Protein AF-A0A662DP61-F1 (afdb_monomer_lite)

Foldseek 3Di:
DFDCDDPRVVVVVVLVVLVVVLCVLLLVCCVVVVPDPVVLVVVLVCQLVVVVQFDDDPPLLVLLLLLQQLLLLLLLLCLVLVPDPDPSSVVSSNVSSVVSVVSNVVSLVVNLVVCVVPVQVNLLSNLCCLVPPDHGSPSGPPVVVVLVVCVLSVSDDLLCSLPVGCCCRCCPSSVLQPSDPYDDNSVVSSVSSVVSSVVSNVVSVVVVVVSVVVVVVD

Secondary structure (DSSP, 8-state):
---SSHHHHHHHHHHHHHHHHHHHHHHHHHHHH--S-HHHHHHHHHHHHHHT------HHHHHHHHHHHHHHHHHHHHHHHHH-SSHHHHHHHHHHHHHHHHHHHHHHHHHHHHHHH-HHHHHHHHHHHHHH---TTTTSTTHHHHHHHHHHTTSS-HHHIIIIIIIIIIIIIS-TTT--S--HHHHHHHHHHHHHHHHHHHHHHHHHHHHHHHHH--

Sequence (218 aa):
MFGSDGAWGTWVRRWTAEEGRHAMAIYGYLMTSRAIDPVELERSRMAQVSGGHTPDPPLHEGFIYLALQELATRISHRNTGALLGDPVGHEVMKRVGSDENLHQLFYRDLAAAAIQADPNLMMIAMEKQVRNFAMPGVGIPDFERHAKLIAKAGIYDLQIHHEQILAPVVLRQWDAANIGGLSGDGAAAQERLMKRMSTSERVARRYADKRAAALQDA

Structure (mmCIF, N/CA/C/O backbone):
data_AF-A0A662DP61-F1
#
_entry.id   AF-A0A662DP61-F1
#
loop_
_atom_site.group_PDB
_atom_site.id
_atom_site.type_symbol
_atom_site.label_atom_id
_atom_site.label_alt_id
_atom_site.label_comp_id
_atom_site.label_asym_id
_atom_site.label_entity_id
_atom_site.label_seq_id
_atom_site.pdbx_PDB_ins_code
_atom_site.Cartn_x
_atom_site.Cartn_y
_atom_site.Cartn_z
_atom_site.occupancy
_atom_site.B_iso_or_equiv
_atom_site.auth_seq_id
_atom_site.auth_comp_id
_atom_site.auth_asym_id
_atom_site.auth_atom_id
_atom_site.pdbx_PDB_model_num
ATOM 1 N N . MET A 1 1 ? 6.675 5.230 13.494 1.00 75.12 1 MET A N 1
ATOM 2 C CA . MET A 1 1 ? 5.456 4.422 13.733 1.00 75.12 1 MET A CA 1
ATOM 3 C C . MET A 1 1 ? 5.618 3.387 14.853 1.00 75.12 1 MET A C 1
ATOM 5 O O . MET A 1 1 ? 4.964 3.538 15.875 1.00 75.12 1 MET A O 1
ATOM 9 N N . PHE A 1 2 ? 6.469 2.366 14.707 1.00 81.38 2 PHE A N 1
ATOM 10 C CA . PHE A 1 2 ? 6.684 1.331 15.734 1.00 81.38 2 PHE A CA 1
ATOM 11 C C . PHE A 1 2 ? 7.829 1.694 16.695 1.00 81.38 2 PHE A C 1
ATOM 13 O O . PHE A 1 2 ? 8.772 2.372 16.294 1.00 81.38 2 PHE A O 1
ATOM 20 N N . GLY A 1 3 ? 7.750 1.251 17.954 1.00 82.12 3 GLY A N 1
ATOM 21 C CA . GLY A 1 3 ? 8.846 1.392 18.922 1.00 82.12 3 GLY A CA 1
ATOM 22 C C . GLY A 1 3 ? 10.040 0.477 18.612 1.00 82.12 3 GLY A C 1
ATOM 23 O O . GLY A 1 3 ? 9.915 -0.481 17.849 1.00 82.12 3 GLY A O 1
ATOM 24 N N . SER A 1 4 ? 11.197 0.751 19.224 1.00 86.50 4 SER A N 1
ATOM 25 C CA . SER A 1 4 ? 12.454 0.012 19.010 1.00 86.50 4 SER A CA 1
ATOM 26 C C . SER A 1 4 ? 12.516 -1.358 19.688 1.00 86.50 4 SER A C 1
ATOM 28 O O . SER A 1 4 ? 13.337 -2.189 19.299 1.00 86.50 4 SER A O 1
ATOM 30 N N . ASP A 1 5 ? 11.660 -1.627 20.670 1.00 92.44 5 ASP A N 1
ATOM 31 C CA . ASP A 1 5 ? 11.820 -2.758 21.587 1.00 92.44 5 ASP A CA 1
ATOM 32 C C . ASP A 1 5 ? 10.631 -3.730 21.564 1.00 92.44 5 ASP A C 1
ATOM 34 O O . ASP A 1 5 ? 9.575 -3.469 20.979 1.00 92.44 5 ASP A O 1
ATOM 38 N N . GLY A 1 6 ? 10.821 -4.899 22.182 1.00 95.56 6 GLY A N 1
ATOM 39 C CA . GLY A 1 6 ? 9.795 -5.935 22.308 1.00 95.56 6 GLY A CA 1
ATOM 40 C C . GLY A 1 6 ? 9.332 -6.529 20.971 1.00 95.56 6 GLY A C 1
ATOM 41 O O . GLY A 1 6 ? 10.098 -6.635 20.007 1.00 95.56 6 GLY A O 1
ATOM 42 N N . ALA A 1 7 ? 8.061 -6.939 20.923 1.00 94.12 7 ALA A N 1
ATOM 43 C CA . ALA A 1 7 ? 7.453 -7.528 19.730 1.00 94.12 7 ALA A CA 1
ATOM 44 C C . ALA A 1 7 ? 7.442 -6.545 18.546 1.00 94.12 7 ALA A C 1
ATOM 46 O O . ALA A 1 7 ? 7.796 -6.927 17.433 1.00 94.12 7 ALA A O 1
ATOM 47 N N . TRP A 1 8 ? 7.134 -5.268 18.802 1.00 92.69 8 TRP A N 1
ATOM 48 C CA . TRP A 1 8 ? 7.121 -4.220 17.777 1.00 92.69 8 TRP A CA 1
ATOM 49 C C . TRP A 1 8 ? 8.501 -3.970 17.179 1.00 92.69 8 TRP A C 1
ATOM 51 O O . TRP A 1 8 ? 8.643 -3.970 15.958 1.00 92.69 8 TRP A O 1
ATOM 61 N N . GLY A 1 9 ? 9.525 -3.844 18.026 1.00 94.62 9 GLY A N 1
ATOM 62 C CA . GLY A 1 9 ? 10.908 -3.704 17.580 1.00 94.62 9 GLY A CA 1
ATOM 63 C C . GLY A 1 9 ? 11.392 -4.908 16.774 1.00 94.62 9 GLY A C 1
ATOM 64 O O . GLY A 1 9 ? 12.087 -4.760 15.770 1.00 94.62 9 GLY A O 1
ATOM 65 N N . THR A 1 10 ? 11.004 -6.114 17.191 1.00 96.00 10 THR A N 1
ATOM 66 C CA . THR A 1 10 ? 11.348 -7.353 16.479 1.00 96.00 10 THR A CA 1
ATOM 67 C C . THR A 1 10 ? 10.701 -7.394 15.098 1.00 96.00 10 THR A C 1
ATOM 69 O O . THR A 1 10 ? 11.398 -7.646 14.115 1.00 96.00 10 THR A O 1
ATOM 72 N N . TRP A 1 11 ? 9.402 -7.089 15.015 1.00 95.44 11 TRP A N 1
ATOM 73 C CA . TRP A 1 11 ? 8.671 -7.039 13.752 1.00 95.44 11 TRP A CA 1
ATOM 74 C C . TRP A 1 11 ? 9.245 -5.988 12.805 1.00 95.44 11 TRP A C 1
ATOM 76 O O . TRP A 1 11 ? 9.637 -6.336 11.696 1.00 95.44 11 TRP A O 1
ATOM 86 N N . VAL A 1 12 ? 9.374 -4.729 13.240 1.00 94.12 12 VAL A N 1
ATOM 87 C CA . VAL A 1 12 ? 9.787 -3.645 12.335 1.00 94.12 12 VAL A CA 1
ATOM 88 C C . VAL A 1 12 ? 11.195 -3.872 11.786 1.00 94.12 12 VAL A C 1
ATOM 90 O O . VAL A 1 12 ? 11.427 -3.643 10.602 1.00 94.12 12 VAL A O 1
ATOM 93 N N . ARG A 1 13 ? 12.125 -4.402 12.597 1.00 95.38 13 ARG A N 1
ATOM 94 C CA . ARG A 1 13 ? 13.468 -4.774 12.123 1.00 95.38 13 ARG A CA 1
ATOM 95 C C . ARG A 1 13 ? 13.419 -5.900 11.100 1.00 95.38 13 ARG A C 1
ATOM 97 O O . ARG A 1 13 ? 14.152 -5.848 10.116 1.00 95.38 13 ARG A O 1
ATOM 104 N N . ARG A 1 14 ? 12.587 -6.920 11.338 1.00 96.50 14 ARG A N 1
ATOM 105 C CA . ARG A 1 14 ? 12.462 -8.057 10.427 1.00 96.50 14 ARG A CA 1
ATOM 106 C C . ARG A 1 14 ? 11.825 -7.634 9.110 1.00 96.50 14 ARG A C 1
ATOM 108 O O . ARG A 1 14 ? 12.449 -7.844 8.081 1.00 96.50 14 ARG A O 1
ATOM 115 N N . TRP A 1 15 ? 10.662 -6.992 9.162 1.00 97.19 15 TRP A N 1
ATOM 116 C CA . TRP A 1 15 ? 9.961 -6.454 7.998 1.00 97.19 15 TRP A CA 1
ATOM 117 C C . TRP A 1 15 ? 10.882 -5.552 7.165 1.00 97.19 15 TRP A C 1
ATOM 119 O O . TRP A 1 15 ? 11.122 -5.845 6.002 1.00 97.19 15 TRP A O 1
ATOM 129 N N . THR A 1 16 ? 11.555 -4.576 7.789 1.00 96.00 16 THR A N 1
ATOM 130 C CA . THR A 1 16 ? 12.515 -3.693 7.090 1.00 96.00 16 THR A CA 1
ATOM 131 C C . THR A 1 16 ? 13.654 -4.472 6.418 1.00 96.00 16 THR A C 1
ATOM 133 O O . THR A 1 16 ? 14.076 -4.138 5.312 1.00 96.00 16 THR A O 1
ATOM 136 N N . ALA A 1 17 ? 14.179 -5.519 7.066 1.00 97.88 17 ALA A N 1
ATOM 137 C CA . ALA A 1 17 ? 15.220 -6.355 6.469 1.00 97.88 17 ALA A CA 1
ATOM 138 C C . ALA A 1 17 ? 14.696 -7.187 5.285 1.00 97.88 17 ALA A C 1
ATOM 140 O O . ALA A 1 17 ? 15.449 -7.465 4.351 1.00 97.88 17 ALA A O 1
ATOM 141 N N . GLU A 1 18 ? 13.428 -7.598 5.312 1.00 98.31 18 GLU A N 1
ATOM 142 C CA . GLU A 1 18 ? 12.777 -8.301 4.208 1.00 98.31 18 GLU A CA 1
ATOM 143 C C . GLU A 1 18 ? 12.506 -7.365 3.023 1.00 98.31 18 GLU A C 1
ATOM 145 O O . GLU A 1 18 ? 12.933 -7.699 1.919 1.00 98.31 18 GLU A O 1
ATOM 150 N N . GLU A 1 19 ? 11.980 -6.164 3.268 1.00 97.75 19 GLU A N 1
ATOM 151 C CA . GLU A 1 19 ? 11.824 -5.091 2.270 1.00 97.75 19 GLU A CA 1
ATOM 152 C C . GLU A 1 19 ? 13.151 -4.732 1.585 1.00 97.75 19 GLU A C 1
ATOM 154 O O . GLU A 1 19 ? 13.254 -4.607 0.360 1.00 97.75 19 GLU A O 1
ATOM 159 N N . GLY A 1 20 ? 14.238 -4.658 2.363 1.00 97.69 20 GLY A N 1
ATOM 160 C CA . GLY A 1 20 ? 15.580 -4.445 1.820 1.00 97.69 20 GLY A CA 1
ATOM 161 C C . GLY A 1 20 ? 15.992 -5.516 0.800 1.00 97.69 20 GLY A C 1
ATOM 162 O O . GLY A 1 20 ? 16.665 -5.204 -0.188 1.00 97.69 20 GLY A O 1
ATOM 163 N N . ARG A 1 21 ? 15.562 -6.775 0.981 1.00 98.06 21 ARG A N 1
ATOM 164 C CA . ARG A 1 21 ? 15.828 -7.856 0.013 1.00 98.06 21 ARG A CA 1
ATOM 165 C C . ARG A 1 21 ? 15.047 -7.668 -1.281 1.00 98.06 21 ARG A C 1
ATOM 167 O O . ARG A 1 21 ? 15.589 -8.006 -2.334 1.00 98.06 21 ARG A O 1
ATOM 174 N N . HIS A 1 22 ? 13.832 -7.123 -1.234 1.00 98.50 22 HIS A N 1
ATOM 175 C CA . HIS A 1 22 ? 13.049 -6.845 -2.443 1.00 98.50 22 HIS A CA 1
ATOM 176 C C . HIS A 1 22 ? 13.768 -5.825 -3.319 1.00 98.50 22 HIS A C 1
ATOM 178 O O . HIS A 1 22 ? 14.013 -6.088 -4.498 1.00 98.50 22 HIS A O 1
ATOM 184 N N . ALA A 1 23 ? 14.204 -4.715 -2.716 1.00 97.00 23 ALA A N 1
ATOM 185 C CA . ALA A 1 23 ? 14.964 -3.682 -3.409 1.00 97.00 23 ALA A CA 1
ATOM 186 C C . ALA A 1 23 ? 16.238 -4.252 -4.049 1.00 97.00 23 ALA A C 1
ATOM 188 O O . ALA A 1 23 ? 16.486 -4.012 -5.229 1.00 97.00 23 ALA A O 1
ATOM 189 N N . MET A 1 24 ? 17.018 -5.055 -3.313 1.00 98.25 24 MET A N 1
ATOM 190 C CA . MET A 1 24 ? 18.236 -5.681 -3.844 1.00 98.25 24 MET A CA 1
ATOM 191 C C . MET A 1 24 ? 17.957 -6.641 -5.008 1.00 98.25 24 MET A C 1
ATOM 193 O O . MET A 1 24 ? 18.691 -6.622 -5.996 1.00 98.25 24 MET A O 1
ATOM 197 N N . ALA A 1 25 ? 16.910 -7.465 -4.918 1.00 98.19 25 ALA A N 1
ATOM 198 C CA . ALA A 1 25 ? 16.571 -8.432 -5.959 1.00 98.19 25 ALA A CA 1
ATOM 199 C C . ALA A 1 25 ? 16.110 -7.744 -7.253 1.00 98.19 25 ALA A C 1
ATOM 201 O O . ALA A 1 25 ? 16.609 -8.061 -8.334 1.00 98.19 25 ALA A O 1
ATOM 202 N N . ILE A 1 26 ? 15.201 -6.769 -7.140 1.00 98.25 26 ILE A N 1
ATOM 203 C CA . ILE A 1 26 ? 14.701 -5.992 -8.283 1.00 98.25 26 ILE A CA 1
ATOM 204 C C . ILE A 1 26 ? 15.838 -5.179 -8.904 1.00 98.25 26 ILE A C 1
ATOM 206 O O . ILE A 1 26 ? 16.012 -5.186 -10.121 1.00 98.25 26 ILE A O 1
ATOM 210 N N . TYR A 1 27 ? 16.649 -4.522 -8.074 1.00 97.88 27 TYR A N 1
ATOM 211 C CA . TYR A 1 27 ? 17.794 -3.749 -8.534 1.00 97.88 27 TYR A CA 1
ATOM 212 C C . TYR A 1 27 ? 18.814 -4.616 -9.278 1.00 97.88 27 TYR A C 1
ATOM 214 O O . TYR A 1 27 ? 19.191 -4.293 -10.402 1.00 97.88 27 TYR A O 1
ATOM 222 N N . GLY A 1 28 ? 19.213 -5.751 -8.694 1.00 98.06 28 GLY A N 1
ATOM 223 C CA . GLY A 1 28 ? 20.136 -6.692 -9.326 1.00 98.06 28 GLY A CA 1
ATOM 224 C C . GLY A 1 28 ? 19.623 -7.173 -10.682 1.00 98.06 28 GLY A C 1
ATOM 225 O O . GLY A 1 28 ? 20.357 -7.126 -11.666 1.00 98.06 28 GLY A O 1
ATOM 226 N N . TYR A 1 29 ? 18.339 -7.536 -10.765 1.00 97.94 29 TYR A N 1
ATOM 227 C CA . TYR A 1 29 ? 17.704 -7.905 -12.029 1.00 97.94 29 TYR A CA 1
ATOM 228 C C . TYR A 1 29 ? 17.792 -6.787 -13.081 1.00 97.94 29 TYR A C 1
ATOM 230 O O . TYR A 1 29 ? 18.223 -7.046 -14.207 1.00 97.94 29 TYR A O 1
ATOM 238 N N . LEU A 1 30 ? 17.437 -5.545 -12.736 1.00 97.69 30 LEU A N 1
ATOM 239 C CA . LEU A 1 30 ? 17.465 -4.413 -13.673 1.00 97.69 30 LEU A CA 1
ATOM 240 C C . LEU A 1 30 ? 18.892 -4.080 -14.138 1.00 97.69 30 LEU A C 1
ATOM 242 O O . LEU A 1 30 ? 19.118 -3.842 -15.325 1.00 97.69 30 LEU A O 1
ATOM 246 N N . MET A 1 31 ? 19.870 -4.130 -13.231 1.00 97.31 31 MET A N 1
ATOM 247 C CA . MET A 1 31 ? 21.272 -3.845 -13.551 1.00 97.31 31 MET A CA 1
ATOM 248 C C . MET A 1 31 ? 21.919 -4.923 -14.423 1.00 97.31 31 MET A C 1
ATOM 250 O O . MET A 1 31 ? 22.752 -4.605 -15.278 1.00 97.31 31 MET A O 1
ATOM 254 N N . THR A 1 32 ? 21.542 -6.189 -14.233 1.00 97.25 32 THR A N 1
ATOM 255 C CA . THR A 1 32 ? 22.040 -7.303 -15.048 1.00 97.25 32 THR A CA 1
ATOM 256 C C . THR A 1 32 ? 21.357 -7.357 -16.411 1.00 97.25 32 THR A C 1
ATOM 258 O O . THR A 1 32 ? 22.041 -7.491 -17.422 1.00 97.25 32 THR A O 1
ATOM 261 N N . SER A 1 33 ? 20.029 -7.231 -16.456 1.00 96.19 33 SER A N 1
ATOM 262 C CA . SER A 1 33 ? 19.253 -7.323 -17.701 1.00 96.19 33 SER A CA 1
ATOM 263 C C . SER A 1 33 ? 19.395 -6.097 -18.599 1.00 96.19 33 SER A C 1
ATOM 265 O O . SER A 1 33 ? 19.176 -6.202 -19.802 1.00 96.19 33 SER A O 1
ATOM 267 N N . ARG A 1 34 ? 19.733 -4.931 -18.024 1.00 95.44 34 ARG A N 1
ATOM 268 C CA . ARG A 1 34 ? 19.685 -3.629 -18.710 1.00 95.44 34 ARG A CA 1
ATOM 269 C C . ARG A 1 34 ? 18.307 -3.335 -19.314 1.00 95.44 34 ARG A C 1
ATOM 271 O O . ARG A 1 34 ? 18.209 -2.625 -20.308 1.00 95.44 34 ARG A O 1
ATOM 278 N N . ALA A 1 35 ? 17.244 -3.859 -18.695 1.00 91.94 35 ALA A N 1
ATOM 279 C CA . ALA A 1 35 ? 15.868 -3.674 -19.154 1.00 91.94 35 ALA A CA 1
ATOM 280 C C . ALA A 1 35 ? 15.406 -2.203 -19.131 1.00 91.94 35 ALA A C 1
ATOM 282 O O . ALA A 1 35 ? 14.448 -1.854 -19.815 1.00 91.94 35 ALA A O 1
ATOM 283 N N . ILE A 1 36 ? 16.083 -1.347 -18.357 1.00 93.88 36 ILE A N 1
ATOM 284 C CA . ILE A 1 36 ? 15.889 0.108 -18.316 1.00 93.88 36 ILE A CA 1
ATOM 285 C C . ILE A 1 36 ? 17.245 0.826 -18.252 1.00 93.88 36 ILE A C 1
ATOM 287 O O . ILE A 1 36 ? 18.266 0.196 -17.962 1.00 93.88 36 ILE A O 1
ATOM 291 N N . ASP A 1 37 ? 17.253 2.143 -18.480 1.00 97.06 37 ASP A N 1
ATOM 292 C CA . ASP A 1 37 ? 18.456 2.968 -18.327 1.00 97.06 37 ASP A CA 1
ATOM 293 C C . ASP A 1 37 ? 18.909 3.007 -16.848 1.00 97.06 37 ASP A C 1
ATOM 295 O O . ASP A 1 37 ? 18.197 3.549 -15.994 1.00 97.06 37 ASP A O 1
ATOM 299 N N . PRO A 1 38 ? 20.096 2.464 -16.512 1.00 96.50 38 PRO A N 1
ATOM 300 C CA . PRO A 1 38 ? 20.599 2.462 -15.141 1.00 96.50 38 PRO A CA 1
ATOM 301 C C . PRO A 1 38 ? 20.927 3.866 -14.611 1.00 96.50 38 PRO A C 1
ATOM 303 O O . PRO A 1 38 ? 20.903 4.078 -13.399 1.00 96.50 38 PRO A O 1
ATOM 306 N N . VAL A 1 39 ? 21.231 4.834 -15.482 1.00 96.75 39 VAL A N 1
ATOM 307 C CA . VAL A 1 39 ? 21.518 6.214 -15.067 1.00 96.75 39 VAL A CA 1
ATOM 308 C C . VAL A 1 39 ? 20.233 6.908 -14.627 1.00 96.75 39 VAL A C 1
ATOM 310 O O . VAL A 1 39 ? 20.211 7.551 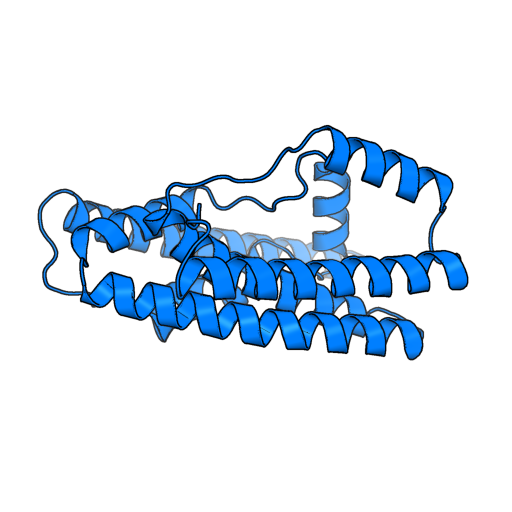-13.575 1.00 96.75 39 VAL A O 1
ATOM 313 N N . GLU A 1 40 ? 19.159 6.767 -15.405 1.00 95.31 40 GLU A N 1
ATOM 314 C CA . GLU A 1 40 ? 17.833 7.275 -15.041 1.00 95.31 40 GLU A CA 1
ATOM 315 C C . GLU A 1 40 ? 17.320 6.611 -13.755 1.00 95.31 40 GLU A C 1
ATOM 317 O O . GLU A 1 40 ? 16.842 7.310 -12.852 1.00 95.31 40 GLU A O 1
ATOM 322 N N . LEU A 1 41 ? 17.495 5.288 -13.633 1.00 95.50 41 LEU A N 1
ATOM 323 C CA . LEU A 1 41 ? 17.140 4.536 -12.430 1.00 95.50 41 LEU A CA 1
ATOM 324 C C . LEU A 1 41 ? 17.838 5.106 -11.190 1.00 95.50 41 LEU A C 1
ATOM 326 O O . LEU A 1 41 ? 17.158 5.455 -10.226 1.00 95.50 41 LEU A O 1
ATOM 330 N N . GLU A 1 42 ? 19.169 5.242 -11.198 1.00 96.56 42 GLU A N 1
ATOM 331 C CA . GLU A 1 42 ? 19.895 5.722 -10.015 1.00 96.56 42 GLU A CA 1
ATOM 332 C C . GLU A 1 42 ? 19.586 7.170 -9.661 1.00 96.56 42 GLU A C 1
ATOM 334 O O . GLU A 1 42 ? 19.453 7.495 -8.483 1.00 96.56 42 GLU A O 1
ATOM 339 N N . ARG A 1 43 ? 19.419 8.049 -10.654 1.00 95.44 43 ARG A N 1
ATOM 340 C CA . ARG A 1 43 ? 19.016 9.438 -10.389 1.00 95.44 43 ARG A CA 1
ATOM 341 C C . ARG A 1 43 ? 17.662 9.493 -9.690 1.00 95.44 43 ARG A C 1
ATOM 343 O O . ARG A 1 43 ? 17.523 10.193 -8.687 1.00 95.44 43 ARG A O 1
ATOM 350 N N . SER A 1 44 ? 16.696 8.717 -10.175 1.00 94.12 44 SER A N 1
ATOM 351 C CA . SER A 1 44 ? 15.356 8.636 -9.585 1.00 94.12 44 SER A CA 1
ATOM 352 C C . SER A 1 44 ? 15.393 8.040 -8.177 1.00 94.12 44 SER A C 1
ATOM 354 O O . SER A 1 44 ? 14.751 8.553 -7.260 1.00 94.12 44 SER A O 1
ATOM 356 N N . ARG A 1 45 ? 16.202 6.994 -7.975 1.00 94.44 45 ARG A N 1
ATOM 357 C CA . ARG A 1 45 ? 16.384 6.339 -6.675 1.00 94.44 45 ARG A CA 1
ATOM 358 C C . ARG A 1 45 ? 17.034 7.275 -5.657 1.00 94.44 45 ARG A C 1
ATOM 360 O O . ARG A 1 45 ? 16.556 7.370 -4.530 1.00 94.44 45 ARG A O 1
ATOM 367 N N . MET A 1 46 ? 18.070 8.013 -6.059 1.00 95.25 46 MET A N 1
ATOM 368 C CA . MET A 1 46 ? 18.712 9.023 -5.217 1.00 95.25 46 MET A CA 1
ATOM 369 C C . MET A 1 46 ? 17.746 10.147 -4.851 1.00 95.25 46 MET A C 1
ATOM 371 O O . MET A 1 46 ? 17.706 10.526 -3.684 1.00 95.25 46 MET A O 1
ATOM 375 N N . ALA A 1 47 ? 16.933 10.638 -5.791 1.00 94.50 47 ALA A N 1
ATOM 376 C CA . ALA A 1 47 ? 15.920 11.656 -5.507 1.00 94.50 47 ALA A CA 1
ATOM 377 C C . ALA A 1 47 ? 14.897 11.181 -4.455 1.00 94.50 47 ALA A C 1
ATOM 379 O O . ALA A 1 47 ? 14.696 11.861 -3.449 1.00 94.50 47 ALA A O 1
ATOM 380 N N . GLN A 1 48 ? 14.324 9.984 -4.626 1.00 92.88 48 GLN A N 1
ATOM 381 C CA . GLN A 1 48 ? 13.349 9.425 -3.681 1.00 92.88 48 GLN A CA 1
ATOM 382 C C . GLN A 1 48 ? 13.968 9.168 -2.298 1.00 92.88 48 GLN A C 1
ATOM 384 O O . GLN A 1 48 ? 13.426 9.605 -1.283 1.00 92.88 48 GLN A O 1
ATOM 389 N N . VAL A 1 49 ? 15.102 8.460 -2.244 1.00 93.19 49 VAL A N 1
ATOM 390 C CA . VAL A 1 49 ? 15.695 8.009 -0.974 1.00 93.19 49 VAL A CA 1
ATOM 391 C C . VAL A 1 49 ? 16.293 9.174 -0.188 1.00 93.19 49 VAL A C 1
ATOM 393 O O . VAL A 1 49 ? 16.106 9.237 1.023 1.00 93.19 49 VAL A O 1
ATOM 396 N N . SER A 1 50 ? 16.972 10.119 -0.850 1.00 94.88 50 SER A N 1
ATOM 397 C CA . SER A 1 50 ? 17.510 11.305 -0.162 1.00 94.88 50 SER A CA 1
ATOM 398 C C . SER A 1 50 ? 16.424 12.290 0.269 1.00 94.88 50 SER A C 1
ATOM 400 O O . SER A 1 50 ? 16.604 12.989 1.263 1.00 94.88 50 SER A O 1
ATOM 402 N N . GLY A 1 51 ? 15.292 12.324 -0.442 1.00 91.75 51 GLY A N 1
ATOM 403 C CA . GLY A 1 51 ? 14.153 13.167 -0.091 1.00 91.75 51 GLY A CA 1
ATOM 404 C C . GLY A 1 51 ? 13.344 12.655 1.102 1.00 91.75 51 GLY A C 1
ATOM 405 O O . GLY A 1 51 ? 12.686 13.451 1.761 1.00 91.75 51 GLY A O 1
ATOM 406 N N . GLY A 1 52 ? 13.364 11.347 1.388 1.00 87.81 52 GLY A N 1
ATOM 407 C CA . GLY A 1 52 ? 12.652 10.769 2.537 1.00 87.81 52 GLY A CA 1
ATOM 408 C C . GLY A 1 52 ? 11.126 10.941 2.496 1.00 87.81 52 GLY A C 1
ATOM 409 O O . GLY A 1 52 ? 10.466 10.809 3.525 1.00 87.81 52 GLY A O 1
ATOM 410 N N . HIS A 1 53 ? 10.552 11.248 1.328 1.00 85.38 53 HIS A N 1
ATOM 411 C CA . HIS A 1 53 ? 9.117 11.469 1.162 1.00 85.38 53 HIS A CA 1
ATOM 412 C C . HIS A 1 53 ? 8.366 10.137 1.243 1.00 85.38 53 HIS A C 1
ATOM 414 O O . HIS A 1 53 ? 8.307 9.385 0.271 1.00 85.38 53 HIS A O 1
ATOM 420 N N . THR A 1 54 ? 7.779 9.860 2.404 1.00 86.69 54 THR A N 1
ATOM 421 C CA . THR A 1 54 ? 6.952 8.677 2.657 1.00 86.69 54 THR A CA 1
ATOM 422 C C . THR A 1 54 ? 5.707 9.062 3.456 1.00 86.69 54 THR A C 1
ATOM 424 O O . THR A 1 54 ? 5.773 9.982 4.275 1.00 86.69 54 THR A O 1
ATOM 427 N N . PRO A 1 55 ? 4.570 8.370 3.269 1.00 88.50 55 PRO A N 1
ATOM 428 C CA . PRO A 1 55 ? 3.474 8.421 4.225 1.00 88.50 55 PRO A CA 1
ATOM 429 C C . PRO A 1 55 ? 3.964 8.049 5.634 1.00 88.50 55 PRO A C 1
ATOM 431 O O . PRO A 1 55 ? 4.617 7.021 5.810 1.00 88.50 55 PRO A O 1
ATOM 434 N N . ASP A 1 56 ? 3.635 8.881 6.626 1.00 89.00 56 ASP A N 1
ATOM 435 C CA . ASP A 1 56 ? 3.913 8.645 8.054 1.00 89.00 56 ASP A CA 1
ATOM 436 C C . ASP A 1 56 ? 2.638 8.886 8.884 1.00 89.00 56 ASP A C 1
ATOM 438 O O . ASP A 1 56 ? 2.499 9.902 9.572 1.00 89.00 56 ASP A O 1
ATOM 442 N N . PRO A 1 57 ? 1.623 8.012 8.750 1.00 91.88 57 PRO A N 1
ATOM 443 C CA . PRO A 1 57 ? 0.397 8.152 9.517 1.00 91.88 57 PRO A CA 1
ATOM 444 C C . PRO A 1 57 ? 0.630 7.801 11.002 1.00 91.88 57 PRO A C 1
ATOM 446 O O . PRO A 1 57 ? 1.540 7.035 11.337 1.00 91.88 57 PRO A O 1
ATOM 449 N N . PRO A 1 58 ? -0.224 8.289 11.921 1.00 93.44 58 PRO A N 1
ATOM 450 C CA . PRO A 1 58 ? -0.233 7.817 13.304 1.00 93.44 58 PRO A CA 1
ATOM 451 C C . PRO A 1 58 ? -0.374 6.290 13.382 1.00 93.44 58 PRO A C 1
ATOM 453 O O . PRO A 1 58 ? -1.008 5.685 12.525 1.00 93.44 58 PRO A O 1
ATOM 456 N N . LEU A 1 59 ? 0.146 5.666 14.445 1.00 91.94 59 LEU A N 1
ATOM 457 C CA . LEU A 1 59 ? 0.250 4.201 14.575 1.00 91.94 59 LEU A CA 1
ATOM 458 C C . LEU A 1 59 ? -1.029 3.426 14.201 1.00 91.94 59 LEU A C 1
ATOM 460 O O . LEU A 1 59 ? -0.978 2.515 13.381 1.00 91.94 59 LEU A O 1
ATOM 464 N N . HIS A 1 60 ? -2.171 3.806 14.775 1.00 93.25 60 HIS A N 1
ATOM 465 C CA . HIS A 1 60 ? -3.461 3.146 14.544 1.00 93.25 60 HIS A CA 1
ATOM 466 C C . HIS A 1 60 ? -3.945 3.284 13.089 1.00 93.25 60 HIS A C 1
ATOM 468 O O . HIS A 1 60 ? -4.490 2.344 12.516 1.00 93.25 60 HIS A O 1
ATOM 474 N N . GLU A 1 61 ? -3.688 4.430 12.454 1.00 96.94 61 GLU A N 1
ATOM 475 C CA . GLU A 1 61 ? -3.941 4.631 11.026 1.00 96.94 61 GLU A CA 1
ATOM 476 C C . GLU A 1 61 ? -2.949 3.843 10.157 1.00 96.94 61 GLU A C 1
ATOM 478 O O . GLU A 1 61 ? -3.323 3.316 9.109 1.00 96.94 61 GLU A O 1
ATOM 483 N N . GLY A 1 62 ? -1.711 3.691 10.628 1.00 96.12 62 GLY A N 1
ATOM 484 C CA . GLY A 1 62 ? -0.666 2.887 10.007 1.00 96.12 62 GLY A CA 1
ATOM 485 C C . GLY A 1 62 ? -1.038 1.420 9.819 1.00 96.12 62 GLY A C 1
ATOM 486 O O . GLY A 1 62 ? -0.712 0.847 8.785 1.00 96.12 62 GLY A O 1
ATOM 487 N N . PHE A 1 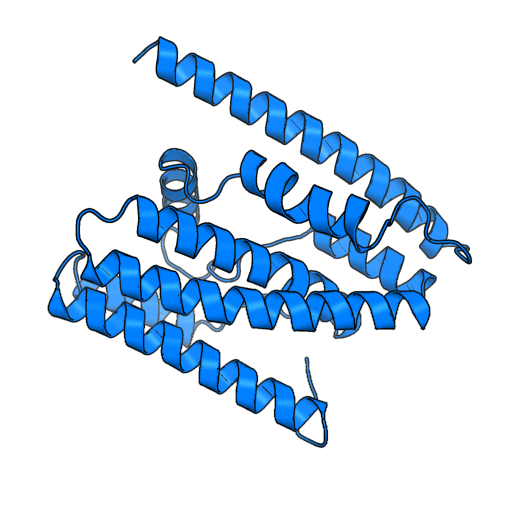63 ? -1.779 0.820 10.755 1.00 96.69 63 PHE A N 1
ATOM 488 C CA . PHE A 1 63 ? -2.236 -0.570 10.617 1.00 96.69 63 PHE A CA 1
ATOM 489 C C . PHE A 1 63 ? -3.157 -0.750 9.411 1.00 96.69 63 PHE A C 1
ATOM 491 O O . PHE A 1 63 ? -2.996 -1.698 8.645 1.00 96.69 63 PHE A O 1
ATOM 498 N N . ILE A 1 64 ? -4.089 0.188 9.215 1.00 98.31 64 ILE A N 1
ATOM 499 C CA . ILE A 1 64 ? -4.973 0.177 8.049 1.00 98.31 64 ILE A CA 1
ATOM 500 C C . ILE A 1 64 ? -4.174 0.463 6.778 1.00 98.31 64 ILE A C 1
ATOM 502 O O . ILE A 1 64 ? -4.319 -0.256 5.792 1.00 98.31 64 ILE A O 1
ATOM 506 N N . TYR A 1 65 ? -3.332 1.500 6.805 1.00 98.06 65 TYR A N 1
ATOM 507 C CA . TYR A 1 65 ? -2.522 1.903 5.658 1.00 98.06 65 TYR A CA 1
ATOM 508 C C . TYR A 1 65 ? -1.668 0.742 5.135 1.00 98.06 65 TYR A C 1
ATOM 510 O O . TYR A 1 65 ? -1.775 0.402 3.959 1.00 98.06 65 TYR A O 1
ATOM 518 N N . LEU A 1 66 ? -0.891 0.095 6.008 1.00 97.38 66 LEU A N 1
ATOM 519 C CA . LEU A 1 66 ? 0.007 -0.997 5.631 1.00 97.38 66 LEU A CA 1
ATOM 520 C C . LEU A 1 66 ? -0.780 -2.224 5.153 1.00 97.38 66 LEU A C 1
ATOM 522 O O . LEU A 1 66 ? -0.444 -2.797 4.126 1.00 97.38 66 LEU A O 1
ATOM 526 N N . ALA A 1 67 ? -1.906 -2.575 5.786 1.00 98.12 67 ALA A N 1
ATOM 527 C CA . ALA A 1 67 ? -2.741 -3.683 5.310 1.00 98.12 67 ALA A CA 1
ATOM 528 C C . ALA A 1 67 ? -3.253 -3.487 3.867 1.00 98.12 67 ALA A C 1
ATOM 530 O O . ALA A 1 67 ? -3.356 -4.455 3.110 1.00 98.12 67 ALA A O 1
ATOM 531 N N . LEU A 1 68 ? -3.579 -2.247 3.482 1.00 98.44 68 LEU A N 1
ATOM 532 C CA . LEU A 1 68 ? -4.002 -1.914 2.118 1.00 98.44 68 LEU A CA 1
ATOM 533 C C . LEU A 1 68 ? -2.809 -1.792 1.163 1.00 98.44 68 LEU A C 1
ATOM 535 O O . LEU A 1 68 ? -2.896 -2.229 0.015 1.00 98.44 68 LEU A O 1
ATOM 539 N N . GLN A 1 69 ? -1.708 -1.198 1.622 1.00 97.94 69 GLN A N 1
ATOM 540 C CA . GLN A 1 69 ? -0.548 -0.912 0.788 1.00 97.94 69 GLN A CA 1
ATOM 541 C C . GLN A 1 69 ? 0.248 -2.174 0.437 1.00 97.94 69 GLN A C 1
ATOM 543 O O . GLN A 1 69 ? 0.564 -2.324 -0.741 1.00 97.94 69 GLN A O 1
ATOM 548 N N . GLU A 1 70 ? 0.440 -3.119 1.364 1.00 98.31 70 GLU A N 1
ATOM 549 C CA . GLU A 1 70 ? 1.091 -4.409 1.052 1.00 98.31 70 GLU A CA 1
ATOM 550 C C . GLU A 1 70 ? 0.247 -5.255 0.080 1.00 98.31 70 GLU A C 1
ATOM 552 O O . GLU A 1 70 ? 0.745 -5.992 -0.773 1.00 98.31 70 GLU A O 1
ATOM 557 N N . LEU A 1 71 ? -1.087 -5.139 0.144 1.00 98.50 71 LEU A N 1
ATOM 558 C CA . LEU A 1 71 ? -1.942 -5.775 -0.860 1.00 98.50 71 LEU A CA 1
ATOM 559 C C . LEU A 1 71 ? -1.781 -5.106 -2.236 1.00 98.50 71 LEU A C 1
ATOM 561 O O . LEU A 1 71 ? -1.790 -5.791 -3.264 1.00 98.50 71 LEU A O 1
ATOM 565 N N . ALA A 1 72 ? -1.622 -3.780 -2.264 1.00 98.06 72 ALA A N 1
ATOM 566 C CA . ALA A 1 72 ? -1.391 -3.022 -3.489 1.00 98.06 72 ALA A CA 1
ATOM 567 C C . ALA A 1 72 ? -0.066 -3.399 -4.162 1.00 98.06 72 ALA A C 1
ATOM 569 O O . ALA A 1 72 ? -0.044 -3.628 -5.377 1.00 98.06 72 ALA A O 1
ATOM 570 N N . THR A 1 73 ? 1.021 -3.509 -3.400 1.00 97.69 73 THR A N 1
ATOM 571 C CA . THR A 1 73 ? 2.342 -3.925 -3.897 1.00 97.69 73 THR A CA 1
ATOM 572 C C . THR A 1 73 ? 2.324 -5.378 -4.329 1.00 97.69 73 THR A C 1
ATOM 574 O O . THR A 1 73 ? 2.717 -5.657 -5.461 1.00 97.69 73 THR A O 1
ATOM 577 N N . ARG A 1 74 ? 1.737 -6.294 -3.546 1.00 98.44 74 ARG A N 1
ATOM 578 C CA . ARG A 1 74 ? 1.523 -7.690 -3.965 1.00 98.44 74 ARG A CA 1
ATOM 579 C C . ARG A 1 74 ? 0.865 -7.791 -5.343 1.00 98.44 74 ARG A C 1
ATOM 581 O O . ARG A 1 74 ? 1.338 -8.535 -6.206 1.00 98.44 74 ARG A O 1
ATOM 588 N N . ILE A 1 75 ? -0.248 -7.081 -5.552 1.00 98.44 75 ILE A N 1
ATOM 589 C CA . ILE A 1 75 ? -0.975 -7.089 -6.831 1.00 98.44 75 ILE A CA 1
ATOM 590 C C . ILE A 1 75 ? -0.108 -6.488 -7.940 1.00 98.44 75 ILE A C 1
ATOM 592 O O . ILE A 1 75 ? -0.024 -7.068 -9.024 1.00 98.44 75 ILE A O 1
ATOM 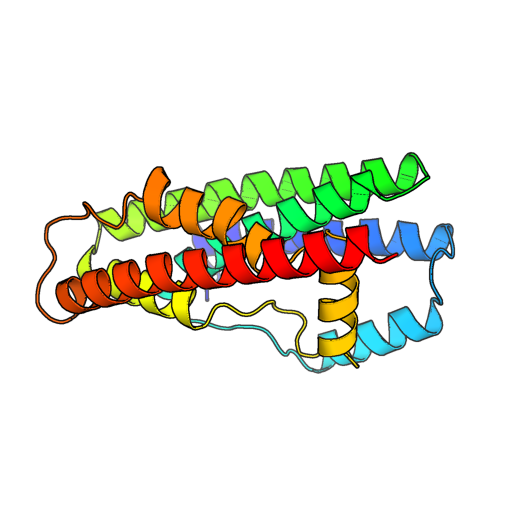596 N N . SER A 1 76 ? 0.567 -5.373 -7.662 1.00 98.12 76 SER A N 1
ATOM 597 C CA . SER A 1 76 ? 1.438 -4.694 -8.625 1.00 98.12 76 SER A CA 1
ATOM 598 C C . SER A 1 76 ? 2.611 -5.579 -9.053 1.00 98.12 76 SER A C 1
ATOM 600 O O . SER A 1 76 ? 2.880 -5.693 -10.248 1.00 98.12 76 SER A O 1
ATOM 602 N N . HIS A 1 77 ? 3.262 -6.276 -8.118 1.00 98.50 77 HIS A N 1
ATOM 603 C CA . HIS A 1 77 ? 4.334 -7.228 -8.405 1.00 98.50 77 HIS A CA 1
ATOM 604 C C . HIS A 1 77 ? 3.826 -8.417 -9.214 1.00 98.50 77 HIS A C 1
ATOM 606 O O . HIS A 1 77 ? 4.410 -8.737 -10.248 1.00 98.50 77 HIS A O 1
ATOM 612 N N . ARG A 1 78 ? 2.698 -9.024 -8.822 1.00 98.31 78 ARG A N 1
ATOM 613 C CA . ARG A 1 78 ? 2.081 -10.118 -9.588 1.00 98.31 78 ARG A CA 1
ATOM 614 C C . ARG A 1 78 ? 1.783 -9.699 -11.029 1.00 98.31 78 ARG A C 1
ATOM 616 O O . ARG A 1 78 ? 2.148 -10.414 -11.959 1.00 98.31 78 ARG A O 1
ATOM 623 N N . ASN A 1 79 ? 1.119 -8.559 -11.212 1.00 98.25 79 ASN A N 1
ATOM 624 C CA . ASN A 1 79 ? 0.713 -8.083 -12.532 1.00 98.25 79 ASN A CA 1
ATOM 625 C C . ASN A 1 79 ? 1.933 -7.682 -13.376 1.00 98.25 79 ASN A C 1
ATOM 627 O O . ASN A 1 79 ? 1.983 -8.012 -14.555 1.00 98.25 79 ASN A O 1
ATOM 631 N N . THR A 1 80 ? 2.944 -7.050 -12.771 1.00 98.00 80 THR A N 1
ATOM 632 C CA . THR A 1 80 ? 4.218 -6.751 -13.445 1.00 98.00 80 THR A CA 1
ATOM 633 C C . THR A 1 80 ? 4.900 -8.036 -13.899 1.00 98.00 80 THR A C 1
ATOM 635 O O . THR A 1 80 ? 5.251 -8.154 -15.066 1.00 98.00 80 THR A O 1
ATOM 638 N N . GLY A 1 81 ? 5.025 -9.030 -13.014 1.00 97.62 81 GLY A N 1
ATOM 639 C CA . GLY A 1 81 ? 5.627 -10.324 -13.332 1.00 97.62 81 GLY A CA 1
ATOM 640 C C . GLY A 1 81 ? 4.946 -11.033 -14.501 1.00 97.62 81 GLY A C 1
ATOM 641 O O . GLY A 1 81 ? 5.636 -11.570 -15.358 1.00 97.62 81 GLY A O 1
ATOM 642 N N . ALA A 1 82 ? 3.613 -10.987 -14.576 1.00 97.00 82 ALA A N 1
ATOM 643 C CA . ALA A 1 82 ? 2.844 -11.585 -15.670 1.00 97.00 82 ALA A CA 1
ATOM 644 C C . ALA A 1 82 ? 3.046 -10.890 -17.030 1.00 97.00 82 ALA A C 1
ATOM 646 O O . ALA A 1 82 ? 2.809 -11.504 -18.067 1.00 97.00 82 ALA A O 1
ATOM 647 N N . LEU A 1 83 ? 3.458 -9.619 -17.026 1.00 96.62 83 LEU A N 1
ATOM 648 C CA . LEU A 1 83 ? 3.756 -8.846 -18.234 1.00 96.62 83 LEU A CA 1
ATOM 649 C C . LEU A 1 83 ? 5.232 -8.925 -18.643 1.00 96.62 83 LEU A C 1
ATOM 651 O O . LEU A 1 83 ? 5.573 -8.533 -19.759 1.00 96.62 83 LEU A O 1
ATOM 655 N N . LEU A 1 84 ? 6.112 -9.406 -17.761 1.00 95.19 84 LEU A N 1
ATOM 656 C CA . LEU A 1 84 ? 7.511 -9.632 -18.105 1.00 95.19 84 LEU A CA 1
ATOM 657 C C . LEU A 1 84 ? 7.613 -10.802 -19.089 1.00 95.19 84 LEU A C 1
ATOM 659 O O . LEU A 1 84 ? 7.037 -11.868 -18.884 1.00 95.19 84 LEU A O 1
ATOM 663 N N . GLY A 1 85 ? 8.350 -10.586 -20.178 1.00 91.38 85 GLY A N 1
ATOM 664 C CA . GLY A 1 85 ? 8.543 -11.580 -21.237 1.00 91.38 85 GLY A CA 1
ATOM 665 C C . GLY A 1 85 ? 9.622 -12.620 -20.929 1.00 91.38 85 GLY A C 1
ATOM 666 O O . GLY A 1 85 ? 9.807 -13.549 -21.712 1.00 91.38 85 GLY A O 1
ATOM 667 N N . ASP A 1 86 ? 10.348 -12.468 -19.819 1.00 96.00 86 ASP A N 1
ATOM 668 C CA . ASP A 1 86 ? 11.438 -13.350 -19.423 1.00 96.00 86 ASP A CA 1
ATOM 669 C C . ASP A 1 86 ? 11.149 -14.072 -18.087 1.00 96.00 86 ASP A C 1
ATOM 671 O O . ASP A 1 86 ? 10.554 -13.508 -17.161 1.00 96.00 86 ASP A O 1
ATOM 675 N N . PRO A 1 87 ? 11.591 -15.335 -17.947 1.00 97.06 87 PRO A N 1
ATOM 676 C CA . PRO A 1 87 ? 11.290 -16.141 -16.767 1.00 97.06 87 PRO A CA 1
ATOM 677 C C . PRO A 1 87 ? 12.003 -15.658 -15.495 1.00 97.06 87 PRO A C 1
ATOM 679 O O . PRO A 1 87 ? 11.525 -15.932 -14.393 1.00 97.06 87 PRO A O 1
ATOM 682 N N . VAL A 1 88 ? 13.135 -14.954 -15.621 1.00 97.44 88 VAL A N 1
ATOM 683 C CA . VAL A 1 88 ? 13.920 -14.489 -14.468 1.00 97.44 88 VAL A CA 1
ATOM 684 C C . VAL A 1 88 ? 13.203 -13.332 -13.785 1.00 97.44 88 VAL A C 1
ATOM 686 O O . VAL A 1 88 ? 12.965 -13.387 -12.578 1.00 97.44 88 VAL A O 1
ATOM 689 N N . GLY A 1 89 ? 12.799 -12.322 -14.552 1.00 97.75 89 GLY A N 1
ATOM 690 C CA . GLY A 1 89 ? 12.018 -11.194 -14.071 1.00 97.75 89 GLY A CA 1
ATOM 691 C C . GLY A 1 89 ? 10.691 -11.639 -13.453 1.00 97.75 89 GLY A C 1
ATOM 692 O O . GLY A 1 89 ? 10.346 -11.196 -12.354 1.00 97.75 89 GLY A O 1
ATOM 693 N N . HIS A 1 90 ? 9.986 -12.580 -14.094 1.00 98.19 90 HIS A N 1
ATOM 694 C CA . HIS A 1 90 ? 8.770 -13.171 -13.529 1.00 98.19 90 HIS A CA 1
ATOM 695 C C . HIS A 1 90 ? 9.023 -13.814 -12.152 1.00 98.19 90 HIS A C 1
ATOM 697 O O . HIS A 1 90 ? 8.272 -13.567 -11.207 1.00 98.19 90 HIS A O 1
ATOM 703 N N . GLU A 1 91 ? 10.083 -14.615 -11.998 1.00 98.19 91 GLU A N 1
ATOM 704 C CA . GLU A 1 91 ? 10.399 -15.271 -10.721 1.00 98.19 91 GLU A CA 1
ATOM 705 C C . GLU A 1 91 ? 10.820 -14.269 -9.632 1.00 98.19 91 GLU A C 1
ATOM 707 O O . GLU A 1 91 ? 10.423 -14.433 -8.475 1.00 98.19 91 GLU A O 1
ATOM 712 N N . VAL A 1 92 ? 11.547 -13.200 -9.982 1.00 98.44 92 VAL A N 1
ATOM 713 C CA . VAL A 1 92 ? 11.857 -12.101 -9.047 1.00 98.44 92 VAL A CA 1
ATOM 714 C C . VAL A 1 92 ? 10.565 -11.473 -8.525 1.00 98.44 92 VAL A C 1
ATOM 716 O O . VAL A 1 92 ? 10.361 -11.413 -7.311 1.00 98.44 92 VAL A O 1
ATOM 719 N N . MET A 1 93 ? 9.659 -11.071 -9.421 1.00 98.56 93 MET A N 1
ATOM 720 C CA . MET A 1 93 ? 8.390 -10.444 -9.037 1.00 98.56 93 MET A CA 1
ATOM 721 C C . MET A 1 93 ? 7.491 -11.383 -8.230 1.00 98.56 93 MET A C 1
ATOM 723 O O . MET A 1 93 ? 6.856 -10.959 -7.266 1.00 98.56 93 MET A O 1
ATOM 727 N N . LYS A 1 94 ? 7.461 -12.672 -8.581 1.00 98.31 94 LYS A N 1
ATOM 728 C CA . LYS A 1 94 ? 6.703 -13.693 -7.851 1.00 98.31 94 LYS A CA 1
ATOM 729 C C . LYS A 1 94 ? 7.197 -13.857 -6.413 1.00 98.31 94 LYS A C 1
ATOM 731 O O . LYS A 1 94 ? 6.374 -13.986 -5.507 1.00 98.31 94 LYS A O 1
ATOM 736 N N . ARG A 1 95 ? 8.515 -13.867 -6.189 1.00 98.31 95 ARG A N 1
ATOM 737 C CA . ARG A 1 95 ? 9.095 -13.985 -4.840 1.00 98.31 95 ARG A CA 1
ATOM 738 C C . ARG A 1 95 ? 8.811 -12.753 -3.997 1.00 98.31 95 ARG A C 1
ATOM 740 O O . ARG A 1 95 ? 8.330 -12.910 -2.882 1.00 98.31 95 ARG A O 1
ATOM 747 N N . VAL A 1 9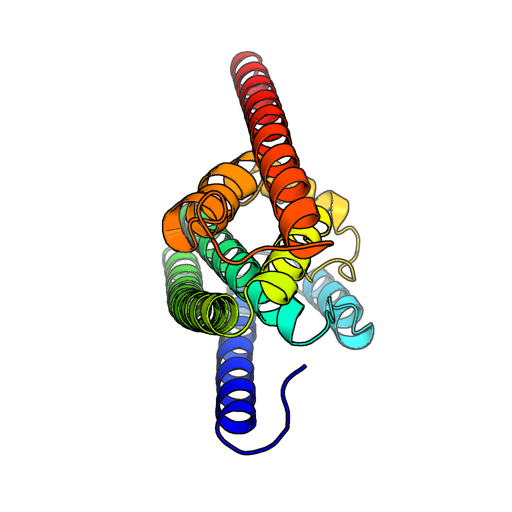6 ? 9.023 -11.559 -4.554 1.00 98.62 96 VAL A N 1
ATOM 748 C CA . VAL A 1 96 ? 8.684 -10.296 -3.880 1.00 98.62 96 VAL A CA 1
ATOM 749 C C . VAL A 1 96 ? 7.200 -10.283 -3.512 1.00 98.62 96 VAL A C 1
ATOM 751 O O . VAL A 1 96 ? 6.862 -10.210 -2.340 1.00 98.62 96 VAL A O 1
ATOM 754 N N . GLY A 1 97 ? 6.304 -10.529 -4.474 1.00 98.38 97 GLY A N 1
ATOM 755 C CA . GLY A 1 97 ? 4.864 -10.587 -4.209 1.00 98.38 97 GLY A CA 1
ATOM 756 C C . GLY A 1 97 ? 4.424 -11.690 -3.230 1.00 98.38 97 GLY A C 1
ATOM 757 O O . GLY A 1 97 ? 3.315 -11.627 -2.700 1.00 98.38 97 GLY A O 1
ATOM 758 N N . SER A 1 98 ? 5.254 -12.709 -2.977 1.00 98.19 98 SER A N 1
ATOM 759 C CA . SER A 1 98 ? 4.980 -13.725 -1.950 1.00 98.19 98 SER A CA 1
ATOM 760 C C . SER A 1 98 ? 5.281 -13.208 -0.542 1.00 98.19 98 SER A C 1
ATOM 762 O O . SER A 1 98 ? 4.487 -13.464 0.363 1.00 98.19 98 SER A O 1
ATOM 764 N N . ASP A 1 99 ? 6.370 -12.456 -0.369 1.00 98.50 99 ASP A N 1
ATOM 765 C CA . ASP A 1 99 ? 6.698 -11.784 0.895 1.00 98.50 99 ASP A CA 1
ATOM 766 C C . ASP A 1 99 ? 5.638 -10.712 1.217 1.00 98.50 99 ASP A C 1
ATOM 768 O O . ASP A 1 99 ? 5.057 -10.736 2.300 1.00 98.50 99 ASP A O 1
ATOM 772 N N . GLU A 1 100 ? 5.265 -9.891 0.230 1.00 98.56 100 GLU A N 1
ATOM 773 C CA . GLU A 1 100 ? 4.191 -8.883 0.335 1.00 98.56 100 GLU A CA 1
ATOM 774 C C . GLU A 1 100 ? 2.865 -9.493 0.814 1.00 98.56 100 GLU A C 1
ATOM 776 O O . GLU A 1 100 ? 2.131 -8.920 1.615 1.00 98.56 100 GLU A O 1
ATOM 781 N N . ASN A 1 101 ? 2.545 -10.714 0.365 1.00 98.06 101 ASN A N 1
ATOM 782 C CA . ASN A 1 101 ? 1.367 -11.426 0.852 1.00 98.06 101 ASN A CA 1
ATOM 783 C C . ASN A 1 101 ? 1.467 -11.756 2.348 1.00 98.06 101 ASN A C 1
ATOM 785 O O . ASN A 1 101 ? 0.469 -11.655 3.053 1.00 98.06 101 ASN A O 1
ATOM 789 N N . LEU A 1 102 ? 2.635 -12.166 2.842 1.00 98.44 102 LEU A N 1
ATOM 790 C CA . LEU A 1 102 ? 2.823 -12.454 4.266 1.00 98.44 102 LEU A CA 1
ATOM 791 C C . LEU A 1 102 ? 2.729 -11.176 5.108 1.00 98.44 102 LEU A C 1
ATOM 793 O O . LEU A 1 102 ? 2.084 -11.188 6.158 1.00 98.44 102 LEU A O 1
ATOM 797 N N . HIS A 1 103 ? 3.305 -10.071 4.633 1.00 98.50 103 HIS A N 1
ATOM 798 C CA . HIS A 1 103 ? 3.213 -8.767 5.298 1.00 98.50 103 HIS A CA 1
ATOM 799 C C . HIS A 1 103 ? 1.777 -8.245 5.321 1.00 98.50 103 HIS A C 1
ATOM 801 O O . HIS A 1 103 ? 1.279 -7.833 6.369 1.00 98.50 103 HIS A O 1
ATOM 807 N N . GLN A 1 104 ? 1.066 -8.373 4.201 1.00 98.19 104 GLN A N 1
ATOM 808 C CA . GLN A 1 104 ? -0.353 -8.049 4.097 1.00 98.19 104 GLN A CA 1
ATOM 809 C C . GLN A 1 104 ? -1.193 -8.835 5.107 1.00 98.19 104 GLN A C 1
ATOM 811 O O . GLN A 1 104 ? -2.032 -8.242 5.784 1.00 98.19 104 GLN A O 1
ATOM 816 N N . LEU A 1 105 ? -0.979 -10.151 5.227 1.00 98.31 105 LEU A N 1
ATOM 817 C CA . LEU A 1 105 ? -1.696 -10.982 6.198 1.00 98.31 105 LEU A CA 1
ATOM 818 C C . LEU A 1 105 ? -1.420 -10.518 7.633 1.00 98.31 105 LEU A C 1
ATOM 820 O O . LEU A 1 105 ? -2.364 -10.367 8.408 1.00 98.31 105 LEU A O 1
ATOM 824 N N . PHE A 1 106 ? -0.158 -10.217 7.958 1.00 98.25 106 PHE A N 1
ATOM 825 C CA . PHE A 1 106 ? 0.218 -9.696 9.270 1.00 98.25 106 PHE A CA 1
ATOM 826 C C . PHE A 1 106 ? -0.511 -8.384 9.594 1.00 98.25 106 PHE A C 1
ATOM 828 O O . PHE A 1 106 ? -1.182 -8.293 10.623 1.00 98.25 106 PHE A O 1
ATOM 835 N N . TYR A 1 107 ? -0.434 -7.377 8.718 1.00 98.12 107 TYR A N 1
ATOM 836 C CA . TYR A 1 107 ? -1.068 -6.081 8.977 1.00 98.12 107 TYR A CA 1
ATOM 837 C C . TYR A 1 107 ? -2.595 -6.148 8.942 1.00 98.12 107 TYR A C 1
ATOM 839 O O . TYR A 1 107 ? -3.249 -5.456 9.722 1.00 98.12 107 TYR A O 1
ATOM 847 N N . ARG A 1 108 ? -3.181 -7.007 8.099 1.00 98.31 108 ARG A N 1
ATOM 848 C CA . ARG A 1 108 ? -4.630 -7.253 8.084 1.00 98.31 108 ARG A CA 1
ATOM 849 C C . ARG A 1 108 ? -5.115 -7.804 9.419 1.00 98.31 108 ARG A C 1
ATOM 851 O O . ARG A 1 108 ? -6.121 -7.315 9.936 1.00 98.31 108 ARG A O 1
ATOM 858 N N . ASP A 1 109 ? -4.426 -8.808 9.952 1.00 98.44 109 ASP A N 1
ATOM 859 C CA . ASP A 1 109 ? -4.811 -9.465 11.204 1.00 98.44 109 ASP A CA 1
ATOM 860 C C . ASP A 1 109 ? -4.554 -8.548 12.402 1.00 98.44 109 ASP A C 1
ATOM 862 O O . ASP A 1 109 ? -5.380 -8.465 13.312 1.00 98.44 109 ASP A O 1
ATOM 866 N N . LEU A 1 110 ? -3.470 -7.769 12.359 1.00 97.31 110 LEU A N 1
ATOM 867 C CA . LEU A 1 110 ? -3.205 -6.724 13.340 1.00 97.31 110 LEU A CA 1
ATOM 868 C C . LEU A 1 110 ? -4.307 -5.655 13.351 1.00 97.31 110 LEU A C 1
ATOM 870 O O . LEU A 1 110 ? -4.815 -5.300 14.415 1.00 97.31 110 LEU A O 1
ATOM 874 N N . ALA A 1 111 ? -4.709 -5.157 12.182 1.00 98.38 111 ALA A N 1
ATOM 875 C CA . ALA A 1 111 ? -5.805 -4.203 12.073 1.00 98.38 111 ALA A CA 1
ATOM 876 C C . ALA A 1 111 ? -7.130 -4.799 12.573 1.00 98.38 111 ALA A C 1
ATOM 878 O O . ALA A 1 111 ? -7.864 -4.117 13.284 1.00 98.38 111 ALA A O 1
ATOM 879 N N . ALA A 1 112 ? -7.415 -6.071 12.275 1.00 98.56 112 ALA A N 1
ATOM 880 C CA . ALA A 1 112 ? -8.604 -6.760 12.778 1.00 98.56 112 ALA A CA 1
ATOM 881 C C . ALA A 1 112 ? -8.613 -6.852 14.315 1.00 98.56 112 ALA A C 1
ATOM 883 O O . ALA A 1 112 ? -9.628 -6.554 14.943 1.00 98.56 112 ALA A O 1
ATOM 884 N N . ALA A 1 113 ? -7.478 -7.192 14.932 1.00 98.31 113 ALA A N 1
ATOM 885 C CA . ALA A 1 113 ? -7.342 -7.196 16.387 1.00 98.31 113 ALA A CA 1
ATOM 886 C C . ALA A 1 113 ? -7.505 -5.786 16.985 1.00 98.31 113 ALA A C 1
ATOM 888 O O . ALA A 1 113 ? -8.178 -5.615 18.001 1.00 98.31 113 ALA A O 1
ATOM 889 N N . ALA A 1 114 ? -6.949 -4.759 16.335 1.00 98.12 114 ALA A N 1
ATOM 890 C CA . ALA A 1 114 ? -7.111 -3.372 16.762 1.00 98.12 114 ALA A CA 1
ATOM 891 C C . ALA A 1 114 ? -8.574 -2.901 16.668 1.00 98.12 114 ALA A C 1
ATOM 893 O O . ALA A 1 114 ? -9.044 -2.208 17.566 1.00 98.12 114 ALA A O 1
ATOM 894 N N . ILE A 1 115 ? -9.308 -3.304 15.623 1.00 98.56 115 ILE A N 1
ATOM 895 C CA . ILE A 1 115 ? -10.742 -3.012 15.459 1.00 98.56 115 ILE A CA 1
ATOM 896 C C . ILE A 1 115 ? -11.558 -3.599 16.615 1.00 98.56 115 ILE A C 1
ATOM 898 O O . ILE A 1 115 ? -12.467 -2.943 17.112 1.00 98.56 115 ILE A O 1
ATOM 902 N N . GLN A 1 116 ? -11.232 -4.815 17.062 1.00 98.25 116 GLN A N 1
ATOM 903 C CA . GLN A 1 116 ? -11.897 -5.428 18.215 1.00 98.25 116 GLN A CA 1
ATOM 904 C C . GLN A 1 116 ? -11.570 -4.701 19.526 1.00 98.25 116 GLN A C 1
ATOM 906 O O . GLN A 1 116 ? -12.434 -4.590 20.393 1.00 98.25 116 GLN A O 1
ATOM 911 N N . ALA A 1 117 ? -10.335 -4.216 19.672 1.00 98.19 117 ALA A N 1
ATOM 912 C CA . ALA A 1 117 ? -9.885 -3.527 20.877 1.00 98.19 117 ALA A CA 1
ATOM 913 C C . ALA A 1 117 ? -10.481 -2.115 21.020 1.00 98.19 117 ALA A C 1
ATOM 915 O O . ALA A 1 117 ? -10.875 -1.733 22.119 1.00 98.19 117 ALA A O 1
ATOM 916 N N . ASP A 1 118 ? -10.556 -1.350 19.927 1.00 98.44 118 ASP A N 1
ATOM 917 C CA . ASP A 1 118 ? -11.166 -0.016 19.900 1.00 98.44 118 ASP A CA 1
ATOM 918 C C . ASP A 1 118 ? -11.878 0.241 18.556 1.00 98.44 118 ASP A C 1
ATOM 920 O O . ASP A 1 118 ? -11.287 0.787 17.611 1.00 98.44 118 ASP A O 1
ATOM 924 N N . PRO A 1 119 ? -13.166 -0.132 18.442 1.00 98.50 119 PRO A N 1
ATOM 925 C CA . PRO A 1 119 ? -13.892 -0.031 17.181 1.00 98.50 119 PRO A CA 1
ATOM 926 C C . PRO A 1 119 ? -14.127 1.422 16.749 1.00 98.50 119 PRO A C 1
ATOM 928 O O . PRO A 1 119 ? -14.152 1.705 15.552 1.00 98.50 119 PRO A O 1
ATOM 931 N N . ASN A 1 120 ? -14.255 2.365 17.690 1.00 98.69 120 ASN A N 1
ATOM 932 C CA . ASN A 1 120 ? -14.507 3.769 17.359 1.00 98.69 120 ASN A CA 1
ATOM 933 C C . ASN A 1 120 ? -13.264 4.418 16.750 1.00 98.69 120 ASN A C 1
ATOM 935 O O . ASN A 1 120 ? -13.346 5.017 15.673 1.00 98.69 120 ASN A O 1
ATOM 939 N N . LEU A 1 121 ? -12.110 4.254 17.403 1.00 98.44 121 LEU A N 1
ATOM 940 C CA . LEU A 1 121 ? -10.845 4.789 16.907 1.00 98.44 121 LEU A CA 1
ATOM 941 C C . LEU A 1 121 ? -10.483 4.184 15.548 1.00 98.44 121 LEU A C 1
ATOM 943 O O . LEU A 1 121 ? -10.110 4.904 14.616 1.00 98.44 121 LEU A O 1
ATOM 947 N N . MET A 1 122 ? -10.631 2.867 15.411 1.00 98.69 122 MET A N 1
ATOM 948 C CA . MET A 1 122 ? -10.249 2.174 14.186 1.00 98.69 122 MET A CA 1
ATOM 949 C C . MET A 1 122 ? -11.211 2.429 13.025 1.00 98.69 122 MET A C 1
ATOM 951 O O . MET A 1 122 ? -10.761 2.481 11.882 1.00 98.69 122 MET A O 1
ATOM 955 N N . MET A 1 123 ? -12.500 2.676 13.278 1.00 98.81 123 MET A N 1
ATOM 956 C CA . MET A 1 123 ? -13.429 3.099 12.225 1.00 98.81 123 MET A CA 1
ATOM 957 C C . MET A 1 123 ? -13.046 4.471 11.649 1.00 98.81 123 MET A C 1
ATOM 959 O O . MET A 1 123 ? -13.058 4.671 10.432 1.00 98.81 123 MET A O 1
ATOM 963 N N . ILE A 1 124 ? -12.634 5.410 12.507 1.00 98.69 124 ILE A N 1
ATOM 964 C CA . ILE A 1 124 ? -12.127 6.722 12.080 1.00 98.69 124 ILE A CA 1
ATOM 965 C C . ILE A 1 124 ? -10.841 6.561 11.261 1.00 98.69 124 ILE A C 1
ATOM 967 O O . ILE A 1 124 ? -10.708 7.172 10.198 1.00 98.69 124 ILE A O 1
ATOM 971 N N . ALA A 1 125 ? -9.909 5.726 11.726 1.00 98.50 125 ALA A N 1
ATOM 972 C CA . ALA A 1 125 ? -8.680 5.417 11.001 1.00 98.50 125 ALA A CA 1
ATOM 973 C C . ALA A 1 125 ? -8.966 4.833 9.614 1.00 98.50 125 ALA A C 1
ATOM 975 O O . ALA A 1 125 ? -8.394 5.274 8.617 1.00 98.50 125 ALA A O 1
ATOM 976 N N . MET A 1 126 ? -9.899 3.884 9.544 1.00 98.62 126 MET A N 1
ATOM 977 C CA . MET A 1 126 ? -10.288 3.230 8.304 1.00 98.62 126 MET A CA 1
ATOM 978 C C . MET A 1 126 ? -10.883 4.217 7.299 1.00 98.62 126 MET A C 1
ATOM 980 O O . MET A 1 126 ? -10.459 4.243 6.144 1.00 98.62 126 MET A O 1
ATOM 984 N N . GLU A 1 127 ? -11.796 5.091 7.734 1.00 98.56 127 GLU A N 1
ATOM 985 C CA . GLU A 1 127 ? -12.349 6.155 6.885 1.00 98.56 127 GLU A CA 1
ATOM 986 C C . GLU A 1 127 ? -11.262 7.076 6.328 1.00 98.56 127 GLU A C 1
ATOM 988 O O . GLU A 1 127 ? -11.264 7.375 5.129 1.00 98.56 127 GLU A O 1
ATOM 993 N N . LYS A 1 128 ? -10.314 7.498 7.174 1.00 98.25 128 LYS A N 1
ATOM 994 C CA . LYS A 1 128 ? -9.223 8.388 6.767 1.00 98.25 128 LYS A CA 1
ATOM 995 C C . LYS A 1 128 ? -8.297 7.730 5.757 1.00 98.25 128 LYS A C 1
ATOM 997 O O . LYS A 1 128 ? -7.945 8.379 4.773 1.00 98.25 128 LYS A O 1
ATOM 1002 N N . GLN A 1 129 ? -7.925 6.472 5.974 1.00 97.81 129 GLN A N 1
ATOM 1003 C CA . GLN A 1 129 ? -7.012 5.771 5.078 1.00 97.81 129 GLN A CA 1
ATOM 1004 C C . GLN A 1 129 ? -7.678 5.421 3.748 1.00 97.81 129 GLN A C 1
ATOM 1006 O O . GLN A 1 129 ? -7.059 5.611 2.712 1.00 97.81 129 GLN A O 1
ATOM 1011 N N . VAL A 1 130 ? -8.966 5.066 3.725 1.00 97.50 130 VAL A N 1
ATOM 1012 C CA . VAL A 1 130 ? -9.710 4.922 2.457 1.00 97.50 130 VAL A CA 1
ATOM 1013 C C . VAL A 1 130 ? -9.853 6.261 1.725 1.00 97.50 130 VAL A C 1
ATOM 1015 O O . VAL A 1 130 ? -9.842 6.305 0.496 1.00 97.50 130 VAL A O 1
ATOM 1018 N N . ARG A 1 131 ? -9.985 7.376 2.454 1.00 96.56 131 ARG A N 1
ATOM 1019 C CA . ARG A 1 131 ? -10.086 8.715 1.856 1.00 96.56 131 ARG A CA 1
ATOM 1020 C C . ARG A 1 131 ? -8.766 9.215 1.270 1.00 96.56 131 ARG A C 1
ATOM 1022 O O . ARG A 1 131 ? -8.788 9.824 0.205 1.00 96.56 131 ARG A O 1
ATOM 1029 N N . ASN A 1 132 ? -7.674 9.053 2.010 1.00 94.69 132 ASN A N 1
ATOM 1030 C CA . ASN A 1 132 ? -6.402 9.729 1.755 1.00 94.69 132 ASN A CA 1
ATOM 1031 C C . ASN A 1 132 ? -5.293 8.766 1.309 1.00 94.69 132 ASN A C 1
ATOM 1033 O O . ASN A 1 132 ? -4.128 9.156 1.340 1.00 94.69 132 ASN A O 1
ATOM 1037 N N . PHE A 1 133 ? -5.628 7.523 0.944 1.00 94.50 133 PHE A N 1
ATOM 1038 C CA . PHE A 1 133 ? -4.640 6.531 0.529 1.00 94.50 133 PHE A CA 1
ATOM 1039 C C . PHE A 1 133 ? -3.703 7.106 -0.538 1.00 94.50 133 PHE A C 1
ATOM 1041 O O . PHE A 1 133 ? -4.154 7.630 -1.560 1.00 94.50 133 PHE A O 1
ATOM 1048 N N . ALA A 1 134 ? -2.400 6.975 -0.310 1.00 88.69 134 ALA A N 1
ATOM 1049 C CA . ALA A 1 134 ? -1.368 7.436 -1.223 1.00 88.69 134 ALA A CA 1
ATOM 1050 C C . ALA A 1 134 ? -0.267 6.382 -1.337 1.00 88.69 134 ALA A C 1
ATOM 1052 O O . ALA A 1 134 ? 0.140 5.789 -0.343 1.00 88.69 134 ALA A O 1
ATOM 1053 N N . MET A 1 135 ? 0.235 6.169 -2.553 1.00 89.75 135 MET A N 1
ATOM 1054 C CA . MET A 1 135 ? 1.404 5.317 -2.771 1.00 89.75 135 MET A CA 1
ATOM 1055 C C . MET A 1 135 ? 2.674 6.014 -2.249 1.00 89.75 135 MET A C 1
ATOM 1057 O O . MET A 1 135 ? 2.798 7.229 -2.419 1.00 89.75 135 MET A O 1
ATOM 1061 N N . PRO A 1 136 ? 3.661 5.281 -1.700 1.00 85.88 136 PRO A N 1
ATOM 1062 C CA . PRO A 1 136 ? 4.856 5.878 -1.091 1.00 85.88 136 PRO A CA 1
ATOM 1063 C C . PRO A 1 136 ? 5.862 6.483 -2.092 1.00 85.88 136 PRO A C 1
ATOM 1065 O O . PRO A 1 136 ? 6.863 7.062 -1.685 1.00 85.88 136 PRO A O 1
ATOM 1068 N N . GLY A 1 137 ? 5.611 6.381 -3.402 1.00 84.25 137 GLY A N 1
ATOM 1069 C CA . GLY A 1 137 ? 6.538 6.798 -4.462 1.00 84.25 137 GLY A CA 1
ATOM 1070 C C . GLY A 1 137 ? 6.465 8.267 -4.892 1.00 84.25 137 GLY A C 1
ATOM 1071 O O . GLY A 1 137 ? 7.040 8.610 -5.918 1.00 84.25 137 GLY A O 1
ATOM 1072 N N . VAL A 1 138 ? 5.764 9.144 -4.167 1.00 85.44 138 VAL A N 1
ATOM 1073 C CA . VAL A 1 138 ? 5.503 10.532 -4.614 1.00 85.44 138 VAL A CA 1
ATOM 1074 C C . VAL A 1 138 ? 6.747 11.424 -4.731 1.00 85.44 138 VAL A C 1
ATOM 1076 O O . VAL A 1 138 ? 6.670 12.473 -5.362 1.00 85.44 138 VAL A O 1
ATOM 1079 N N . GLY A 1 139 ? 7.886 11.029 -4.154 1.00 86.50 139 GLY A N 1
ATOM 1080 C CA . GLY A 1 139 ? 9.170 11.713 -4.344 1.00 86.50 139 GLY A CA 1
ATOM 1081 C C . GLY A 1 139 ? 9.958 11.242 -5.576 1.00 86.50 139 GLY A C 1
ATOM 1082 O O . GLY A 1 139 ? 11.026 11.790 -5.854 1.00 86.50 139 GLY A O 1
ATOM 1083 N N . ILE A 1 140 ? 9.460 10.249 -6.325 1.00 90.25 140 ILE A N 1
ATOM 1084 C CA . ILE A 1 140 ? 10.046 9.818 -7.599 1.00 90.25 140 ILE A CA 1
ATOM 1085 C C . ILE A 1 140 ? 9.770 10.910 -8.651 1.00 90.25 140 ILE A C 1
ATOM 1087 O O . ILE A 1 140 ? 8.617 11.329 -8.801 1.00 90.25 140 ILE A O 1
ATOM 1091 N N . PRO A 1 141 ? 10.784 11.369 -9.411 1.00 92.88 141 PRO A N 1
ATOM 1092 C CA . PRO A 1 141 ? 10.569 12.302 -10.516 1.00 92.88 141 PRO A CA 1
ATOM 1093 C C . PRO A 1 141 ? 9.499 11.794 -11.493 1.00 92.88 141 PRO A C 1
ATOM 1095 O O . PRO A 1 141 ? 9.437 10.606 -11.794 1.00 92.88 141 PRO A O 1
ATOM 1098 N N . ASP A 1 142 ? 8.635 12.687 -11.979 1.00 92.50 142 ASP A N 1
ATOM 1099 C CA . ASP A 1 142 ? 7.536 12.357 -12.898 1.00 92.50 142 ASP A CA 1
ATOM 1100 C C . ASP A 1 142 ? 6.566 11.263 -12.402 1.00 92.50 142 ASP A C 1
ATOM 1102 O O . ASP A 1 142 ? 5.956 10.551 -13.209 1.00 92.50 142 ASP A O 1
ATOM 1106 N N . PHE A 1 143 ? 6.367 11.124 -11.084 1.00 91.44 143 PHE A N 1
ATOM 1107 C CA . PHE A 1 143 ? 5.524 10.064 -10.514 1.00 91.44 143 PHE A CA 1
ATOM 1108 C C . PHE A 1 143 ? 4.120 9.982 -11.139 1.00 91.44 143 PHE A C 1
ATOM 1110 O O . PHE A 1 143 ? 3.638 8.890 -11.436 1.00 91.44 143 PHE A O 1
ATOM 1117 N N . GLU A 1 144 ? 3.471 11.115 -11.428 1.00 92.12 144 GLU A N 1
ATOM 1118 C CA . GLU A 1 144 ? 2.154 11.121 -12.085 1.00 92.12 144 GLU A CA 1
ATOM 1119 C C . GLU A 1 144 ? 2.177 10.498 -13.488 1.00 92.12 144 GLU A C 1
ATOM 1121 O O . GLU A 1 144 ? 1.220 9.831 -13.897 1.00 92.12 144 GLU A O 1
ATOM 1126 N N . ARG A 1 145 ? 3.262 10.707 -14.243 1.00 94.62 145 ARG A N 1
ATOM 1127 C CA . ARG A 1 145 ? 3.453 10.095 -15.563 1.00 94.62 145 ARG A CA 1
ATOM 1128 C C . ARG A 1 145 ? 3.626 8.588 -15.413 1.00 94.62 145 ARG A C 1
ATOM 1130 O O . ARG A 1 145 ? 2.968 7.838 -16.134 1.00 94.62 145 ARG A O 1
ATOM 1137 N N . HIS A 1 146 ? 4.441 8.146 -14.454 1.00 93.62 146 HIS A N 1
ATOM 1138 C CA . HIS A 1 146 ? 4.609 6.725 -14.142 1.00 93.62 146 HIS A CA 1
ATOM 1139 C C . HIS A 1 146 ? 3.286 6.074 -13.727 1.00 93.62 146 HIS A C 1
ATOM 1141 O O . HIS A 1 146 ? 2.919 5.045 -14.289 1.00 93.62 146 HIS A O 1
ATOM 1147 N N . ALA A 1 147 ? 2.513 6.704 -12.839 1.00 93.50 147 ALA A N 1
ATOM 1148 C CA . ALA A 1 147 ? 1.209 6.206 -12.406 1.00 93.50 147 ALA A CA 1
ATOM 1149 C C . ALA A 1 147 ? 0.231 6.027 -13.584 1.00 93.50 147 ALA A C 1
ATOM 1151 O O . ALA A 1 147 ? -0.447 5.004 -13.678 1.00 93.50 147 ALA A O 1
ATOM 1152 N N . LYS A 1 148 ? 0.198 6.974 -14.534 1.00 93.62 148 LYS A N 1
ATOM 1153 C CA . LYS A 1 148 ? -0.615 6.856 -15.761 1.00 93.62 148 LYS A CA 1
ATOM 1154 C C . LYS A 1 148 ? -0.168 5.689 -16.646 1.00 93.62 148 LYS A C 1
ATOM 1156 O O . LYS A 1 148 ? -1.021 4.990 -17.189 1.00 93.62 148 LYS A O 1
ATOM 1161 N N . LEU A 1 149 ? 1.140 5.465 -16.793 1.00 95.19 149 LEU A N 1
ATOM 1162 C CA . LEU A 1 149 ? 1.682 4.346 -17.574 1.00 95.19 149 LEU A CA 1
ATOM 1163 C C . LEU A 1 149 ? 1.388 2.991 -16.915 1.00 95.19 149 LEU A C 1
ATOM 1165 O O . LEU A 1 149 ? 0.952 2.072 -17.602 1.00 95.19 149 LEU A O 1
ATOM 1169 N N . ILE A 1 150 ? 1.548 2.891 -15.593 1.00 95.75 150 ILE A N 1
ATOM 1170 C CA . ILE A 1 150 ? 1.215 1.703 -14.790 1.00 95.75 150 ILE A CA 1
ATOM 1171 C C . ILE A 1 150 ? -0.274 1.357 -14.932 1.00 95.75 150 ILE A C 1
ATOM 1173 O O . ILE A 1 150 ? -0.621 0.200 -15.178 1.00 95.75 150 ILE A O 1
ATOM 1177 N N . ALA A 1 151 ? -1.152 2.361 -14.846 1.00 94.25 151 ALA A N 1
ATOM 1178 C CA . ALA A 1 151 ? -2.587 2.180 -15.042 1.00 94.25 151 ALA A CA 1
ATOM 1179 C C . ALA A 1 151 ? -2.926 1.758 -16.479 1.00 94.25 151 ALA A C 1
ATOM 1181 O O . ALA A 1 151 ? -3.710 0.832 -16.684 1.00 94.25 151 ALA A O 1
ATOM 1182 N N . LYS A 1 152 ? -2.301 2.387 -17.485 1.00 93.19 152 LYS A N 1
ATOM 1183 C CA . LYS A 1 152 ? -2.483 2.023 -18.900 1.00 93.19 152 LYS A CA 1
ATOM 1184 C C . LYS A 1 152 ? -2.037 0.585 -19.185 1.00 93.19 152 LYS A C 1
ATOM 1186 O O . LYS A 1 152 ? -2.683 -0.094 -19.975 1.00 93.19 152 LYS A O 1
ATOM 1191 N N . ALA A 1 153 ? -0.974 0.123 -18.531 1.00 94.94 153 ALA A N 1
ATOM 1192 C CA . ALA A 1 153 ? -0.487 -1.251 -18.631 1.00 94.94 153 ALA A CA 1
ATOM 1193 C C . ALA A 1 153 ? -1.368 -2.271 -17.882 1.00 94.94 153 ALA A C 1
ATOM 1195 O O . ALA A 1 153 ? -1.119 -3.469 -17.975 1.00 94.94 153 ALA A O 1
ATOM 1196 N N . GLY A 1 154 ? -2.376 -1.825 -17.121 1.00 94.12 154 GLY A N 1
ATOM 1197 C CA . GLY A 1 154 ? -3.223 -2.707 -16.314 1.00 94.12 154 GLY A CA 1
ATOM 1198 C C . GLY A 1 154 ? -2.518 -3.289 -15.085 1.00 94.12 154 GLY A C 1
ATOM 1199 O O . GLY A 1 154 ? -2.994 -4.268 -14.514 1.00 94.12 154 GLY A O 1
ATOM 1200 N N . ILE A 1 155 ? -1.391 -2.706 -14.661 1.00 97.12 155 ILE A N 1
ATOM 1201 C CA . ILE A 1 155 ? -0.641 -3.173 -13.486 1.00 97.12 155 ILE A CA 1
ATOM 1202 C C . ILE A 1 155 ? -1.356 -2.743 -12.206 1.00 97.12 155 ILE A C 1
ATOM 1204 O O . ILE A 1 155 ? -1.595 -3.570 -11.326 1.00 97.12 155 ILE A O 1
ATOM 1208 N N . TYR A 1 156 ? -1.719 -1.464 -12.118 1.00 96.56 156 TYR A N 1
ATOM 1209 C CA . TYR A 1 156 ? -2.425 -0.895 -10.977 1.00 96.56 156 TYR A CA 1
ATOM 1210 C C . TYR A 1 156 ? -3.193 0.361 -11.392 1.00 96.56 156 TYR A C 1
ATOM 1212 O O . TYR A 1 156 ? -2.612 1.311 -11.916 1.00 96.56 156 TYR A O 1
ATOM 1220 N N . ASP A 1 157 ? -4.500 0.373 -11.152 1.00 95.00 157 ASP A N 1
ATOM 1221 C CA . ASP A 1 157 ? -5.390 1.492 -11.454 1.00 95.00 157 ASP A CA 1
ATOM 1222 C C . ASP A 1 157 ? -6.494 1.619 -10.387 1.00 95.00 157 ASP A C 1
ATOM 1224 O O . ASP A 1 157 ? -6.545 0.858 -9.417 1.00 95.00 157 ASP A O 1
ATOM 1228 N N . LEU A 1 158 ? -7.393 2.592 -10.556 1.00 93.81 158 LEU A N 1
ATOM 1229 C CA . LEU A 1 158 ? -8.495 2.827 -9.617 1.00 93.81 158 LEU A CA 1
ATOM 1230 C C . LEU A 1 158 ? -9.497 1.667 -9.554 1.00 93.81 158 LEU A C 1
ATOM 1232 O O . LEU A 1 158 ? -10.116 1.463 -8.509 1.00 93.81 158 LEU A O 1
ATOM 1236 N N . GLN A 1 159 ? -9.666 0.919 -10.647 1.00 95.56 159 GLN A N 1
ATOM 1237 C CA . GLN A 1 159 ? -10.557 -0.234 -10.673 1.00 95.56 159 GLN A CA 1
ATOM 1238 C C . GLN A 1 159 ? -9.964 -1.373 -9.845 1.00 95.56 159 GLN A C 1
ATOM 1240 O O . GLN A 1 159 ? -10.620 -1.870 -8.933 1.00 95.56 159 GLN A O 1
ATOM 1245 N N . ILE A 1 160 ? -8.704 -1.723 -10.104 1.00 96.88 160 ILE A N 1
ATOM 1246 C CA . ILE A 1 160 ? -7.949 -2.718 -9.340 1.00 96.88 160 ILE A CA 1
ATOM 1247 C C . ILE A 1 160 ? -7.909 -2.322 -7.863 1.00 96.88 160 ILE A C 1
ATOM 1249 O O . ILE A 1 160 ? -8.188 -3.158 -7.005 1.00 96.88 160 ILE A O 1
ATOM 1253 N N . HIS A 1 161 ? -7.626 -1.052 -7.560 1.00 97.44 161 HIS A N 1
ATOM 1254 C CA . HIS A 1 161 ? -7.596 -0.565 -6.184 1.00 97.44 161 HIS A CA 1
ATOM 1255 C C . HIS A 1 161 ? -8.942 -0.772 -5.476 1.00 97.44 161 HIS A C 1
ATOM 1257 O O . HIS A 1 161 ? -8.987 -1.280 -4.358 1.00 97.44 161 HIS A O 1
ATOM 1263 N N . HIS A 1 162 ? -10.061 -0.450 -6.124 1.00 97.69 162 HIS A N 1
ATOM 1264 C CA . HIS A 1 162 ? -11.367 -0.688 -5.519 1.00 97.69 162 HIS A CA 1
ATOM 1265 C C . HIS A 1 162 ? -11.687 -2.186 -5.381 1.00 97.69 162 HIS A C 1
ATOM 1267 O O . HIS A 1 162 ? -11.974 -2.665 -4.285 1.00 97.69 162 HIS A O 1
ATOM 1273 N N . GLU A 1 163 ? -11.646 -2.928 -6.487 1.00 97.81 163 GLU A N 1
ATOM 1274 C CA . GLU A 1 163 ? -12.191 -4.287 -6.586 1.00 97.81 163 GLU A CA 1
ATOM 1275 C C . GLU A 1 163 ? -11.312 -5.346 -5.918 1.00 97.81 163 GLU A C 1
ATOM 1277 O O . GLU A 1 163 ? -11.832 -6.334 -5.398 1.00 97.81 163 GLU A O 1
ATOM 1282 N N . GLN A 1 164 ? -9.989 -5.160 -5.935 1.00 98.19 164 GLN A N 1
ATOM 1283 C CA . GLN A 1 164 ? -9.031 -6.145 -5.425 1.00 98.19 164 GLN A CA 1
ATOM 1284 C C . GLN A 1 164 ? -8.437 -5.764 -4.065 1.00 98.19 164 GLN A C 1
ATOM 1286 O O . GLN A 1 164 ? -7.840 -6.629 -3.428 1.00 98.19 164 GLN A O 1
ATOM 1291 N N . ILE A 1 165 ? -8.617 -4.520 -3.601 1.00 98.38 165 ILE A N 1
ATOM 1292 C CA . ILE A 1 165 ? -8.027 -4.039 -2.340 1.00 98.38 165 ILE A CA 1
ATOM 1293 C C . ILE A 1 165 ? -9.102 -3.528 -1.393 1.00 98.38 165 ILE A C 1
ATOM 1295 O O . ILE A 1 165 ? -9.375 -4.172 -0.381 1.00 98.38 165 ILE A O 1
ATOM 1299 N N . LEU A 1 166 ? -9.750 -2.409 -1.726 1.00 98.38 166 LEU A N 1
ATOM 1300 C CA . LEU A 1 166 ? -10.690 -1.772 -0.806 1.00 98.38 166 LEU A CA 1
ATOM 1301 C C . LEU A 1 166 ? -11.885 -2.680 -0.512 1.00 98.38 166 LEU A C 1
ATOM 1303 O O . LEU A 1 166 ? -12.152 -2.974 0.648 1.00 98.38 166 LEU A O 1
ATOM 1307 N N . ALA A 1 167 ? -12.599 -3.160 -1.531 1.00 98.38 167 ALA A N 1
ATOM 1308 C CA . ALA A 1 167 ? -13.784 -3.984 -1.309 1.00 98.38 167 ALA A CA 1
ATOM 1309 C C . ALA A 1 167 ? -13.456 -5.308 -0.584 1.00 98.38 167 ALA A C 1
ATOM 1311 O O . ALA A 1 167 ? -14.138 -5.618 0.395 1.00 98.38 167 ALA A O 1
ATOM 1312 N N . PRO A 1 168 ? -12.416 -6.081 -0.961 1.00 98.44 168 PRO A N 1
ATOM 1313 C CA . PRO A 1 168 ? -12.063 -7.297 -0.235 1.00 98.44 168 PRO A CA 1
ATOM 1314 C C . PRO A 1 168 ? -11.647 -7.053 1.216 1.00 98.44 168 PRO A C 1
ATOM 1316 O O . PRO A 1 168 ? -12.111 -7.773 2.094 1.00 98.44 168 PRO A O 1
ATOM 1319 N N . VAL A 1 169 ? -10.808 -6.054 1.491 1.00 98.50 169 VAL A N 1
ATOM 1320 C CA . VAL A 1 169 ? -10.284 -5.841 2.847 1.00 98.50 169 VAL A CA 1
ATOM 1321 C C . VAL A 1 169 ? -11.322 -5.143 3.729 1.00 98.50 169 VAL A C 1
ATOM 1323 O O . VAL A 1 169 ? -11.702 -5.664 4.776 1.00 98.50 169 VAL A O 1
ATOM 1326 N N . VAL A 1 170 ? -11.849 -4.003 3.279 1.00 98.56 170 VAL A N 1
ATOM 1327 C CA . VAL A 1 170 ? -12.734 -3.141 4.078 1.00 98.56 170 VAL A CA 1
ATOM 1328 C C . VAL A 1 170 ? -14.131 -3.742 4.227 1.00 98.56 170 VAL A C 1
ATOM 1330 O O . VAL A 1 170 ? -14.675 -3.748 5.327 1.00 98.56 170 VAL A O 1
ATOM 1333 N N . LEU A 1 171 ? -14.727 -4.248 3.141 1.00 98.25 171 LEU A N 1
ATOM 1334 C CA . LEU A 1 171 ? -16.121 -4.715 3.168 1.00 98.25 171 LEU A CA 1
ATOM 1335 C C . LEU A 1 171 ? -16.262 -6.203 3.472 1.00 98.25 171 LEU A C 1
ATOM 1337 O O . LEU A 1 171 ? -17.288 -6.592 4.011 1.00 98.25 171 LEU A O 1
ATOM 1341 N N . ARG A 1 172 ? -15.290 -7.044 3.095 1.00 97.62 172 ARG A N 1
ATOM 1342 C CA . ARG A 1 172 ? -15.422 -8.504 3.265 1.00 97.62 172 ARG A CA 1
ATOM 1343 C C . ARG A 1 172 ? -14.627 -9.041 4.446 1.00 97.62 172 ARG A C 1
ATOM 1345 O O . ARG A 1 172 ? -15.153 -9.853 5.190 1.00 97.62 172 ARG A O 1
ATOM 1352 N N . GLN A 1 173 ? -13.366 -8.638 4.603 1.00 97.75 173 GLN A N 1
ATOM 1353 C CA . GLN A 1 173 ? -12.502 -9.189 5.654 1.00 97.75 173 GLN A CA 1
ATOM 1354 C C . GLN A 1 173 ? -12.752 -8.534 7.011 1.00 97.75 173 GLN A C 1
ATOM 1356 O O . GLN A 1 173 ? -12.970 -9.240 7.989 1.00 97.75 173 GLN A O 1
ATOM 1361 N N . TRP A 1 174 ? -12.729 -7.202 7.080 1.00 98.62 174 TRP A N 1
ATOM 1362 C CA . TRP A 1 174 ? -13.027 -6.476 8.320 1.00 98.62 174 TRP A CA 1
ATOM 1363 C C . TRP A 1 174 ? -14.516 -6.208 8.526 1.00 98.62 174 TRP A C 1
ATOM 1365 O O . TRP A 1 174 ? -14.898 -5.766 9.604 1.00 98.62 174 TRP A O 1
ATOM 1375 N N . ASP A 1 175 ? -15.333 -6.458 7.499 1.00 98.56 175 ASP A N 1
ATOM 1376 C CA . ASP A 1 175 ? -16.786 -6.286 7.525 1.00 98.56 175 ASP A CA 1
ATOM 1377 C C . ASP A 1 175 ? -17.219 -4.926 8.101 1.00 98.56 175 ASP A C 1
ATOM 1379 O O . ASP A 1 175 ? -18.055 -4.816 8.999 1.00 98.56 175 ASP A O 1
ATOM 1383 N N . ALA A 1 176 ? -16.601 -3.851 7.596 1.00 98.56 176 ALA A N 1
ATOM 1384 C CA . ALA A 1 176 ? -16.700 -2.524 8.197 1.00 98.56 176 ALA A CA 1
ATOM 1385 C C . ALA A 1 176 ? -18.136 -1.988 8.310 1.00 98.56 176 ALA A C 1
ATOM 1387 O O . ALA A 1 176 ? -18.413 -1.144 9.162 1.00 98.56 176 ALA A O 1
ATOM 1388 N N . ALA A 1 177 ? -19.054 -2.474 7.472 1.00 98.31 177 ALA A N 1
ATOM 1389 C CA . ALA A 1 177 ? -20.468 -2.114 7.515 1.00 98.31 177 ALA A CA 1
ATOM 1390 C C . ALA A 1 177 ? -21.185 -2.639 8.771 1.00 98.31 177 ALA A C 1
ATOM 1392 O O . ALA A 1 177 ? -22.137 -2.013 9.225 1.00 98.31 177 ALA A O 1
ATOM 1393 N N . ASN A 1 178 ? -20.722 -3.760 9.330 1.00 98.31 178 ASN A N 1
ATOM 1394 C CA . ASN A 1 178 ? -21.383 -4.461 10.432 1.00 98.31 178 ASN A CA 1
ATOM 1395 C C . ASN A 1 178 ? -20.607 -4.379 11.756 1.00 98.31 178 ASN A C 1
ATOM 1397 O O . ASN A 1 178 ? -21.019 -4.983 12.748 1.00 98.31 178 ASN A O 1
ATOM 1401 N N . ILE A 1 179 ? -19.506 -3.621 11.809 1.00 98.38 179 ILE A N 1
ATOM 1402 C CA . ILE A 1 179 ? -18.809 -3.335 13.070 1.00 98.38 179 ILE A CA 1
ATOM 1403 C C . ILE A 1 179 ? -19.776 -2.605 14.015 1.00 98.38 179 ILE A C 1
ATOM 1405 O O . ILE A 1 179 ? -20.232 -1.498 13.724 1.00 98.38 179 ILE A O 1
ATOM 1409 N N . GLY A 1 180 ? -20.087 -3.246 15.143 1.00 96.44 180 GLY A N 1
ATOM 1410 C CA . GLY A 1 180 ? -20.937 -2.707 16.206 1.00 96.44 180 GLY A CA 1
ATOM 1411 C C . GLY A 1 180 ? -20.153 -1.963 17.294 1.00 96.44 180 GLY A C 1
ATOM 1412 O O . GLY A 1 180 ? -18.933 -1.838 17.237 1.00 96.44 180 GLY A O 1
ATOM 1413 N N . GLY A 1 181 ? -20.862 -1.465 18.315 1.00 96.69 181 GLY A N 1
ATOM 1414 C CA . GLY A 1 181 ? -20.243 -0.735 19.436 1.00 96.69 181 GLY A CA 1
ATOM 1415 C C . GLY A 1 181 ? -19.751 0.674 19.080 1.00 96.69 181 GLY A C 1
ATOM 1416 O O . GLY A 1 181 ? -18.969 1.273 19.821 1.00 96.69 181 GLY A O 1
ATOM 1417 N N . LEU A 1 182 ? -20.198 1.207 17.942 1.00 98.44 182 LEU A N 1
ATOM 1418 C CA . LEU A 1 182 ? -19.836 2.538 17.472 1.00 98.44 182 LEU A CA 1
ATOM 1419 C C . LEU A 1 182 ? -20.725 3.616 18.097 1.00 98.44 182 LEU A C 1
ATOM 1421 O O . LEU A 1 182 ? -21.919 3.426 18.317 1.00 98.44 182 LEU A O 1
ATOM 1425 N N . SER A 1 183 ? -20.130 4.772 18.359 1.00 98.00 183 SER A N 1
ATOM 1426 C CA . SER A 1 183 ? -20.782 5.949 18.926 1.00 98.00 183 SER A CA 1
ATOM 1427 C C . SER A 1 183 ? -20.079 7.223 18.450 1.00 98.00 183 SER A C 1
ATOM 1429 O O . SER A 1 183 ? -18.943 7.167 17.977 1.00 98.00 183 SER A O 1
ATOM 1431 N N . GLY A 1 184 ? -20.752 8.373 18.545 1.00 98.12 184 GLY A N 1
ATOM 1432 C CA . GLY A 1 184 ? -20.168 9.677 18.208 1.00 98.12 184 GLY A CA 1
ATOM 1433 C C . GLY A 1 184 ? -19.452 9.692 16.851 1.00 98.12 184 GLY A C 1
ATOM 1434 O O . GLY A 1 184 ? -20.021 9.311 15.825 1.00 98.12 184 GLY A O 1
ATOM 1435 N N . ASP A 1 185 ? -18.179 10.092 16.861 1.00 98.31 185 ASP A N 1
ATOM 1436 C CA . ASP A 1 185 ? -17.347 10.185 15.657 1.00 98.31 185 ASP A CA 1
ATOM 1437 C C . ASP A 1 185 ? -17.085 8.836 14.978 1.00 98.31 185 ASP A C 1
ATOM 1439 O O . ASP A 1 185 ? -16.913 8.806 13.758 1.00 98.31 185 ASP A O 1
ATOM 1443 N N . GLY A 1 186 ? -17.086 7.730 15.731 1.00 98.56 186 GLY A N 1
ATOM 1444 C CA . GLY A 1 186 ? -16.920 6.382 15.187 1.00 98.56 186 GLY A CA 1
ATOM 1445 C C . GLY A 1 186 ? -18.107 5.971 14.317 1.00 98.56 186 GLY A C 1
ATOM 1446 O O . GLY A 1 186 ? -17.922 5.543 13.178 1.00 98.56 186 GLY A O 1
ATOM 1447 N N . ALA A 1 187 ? -19.333 6.193 14.803 1.00 98.69 187 ALA A N 1
ATOM 1448 C CA . ALA A 1 187 ? -20.551 5.932 14.029 1.00 98.69 187 ALA A CA 1
ATOM 1449 C C . ALA A 1 187 ? -20.624 6.833 12.783 1.00 98.69 187 ALA A C 1
ATOM 1451 O O . ALA A 1 187 ? -20.837 6.357 11.667 1.00 98.69 187 ALA A O 1
ATOM 1452 N N . ALA A 1 188 ? -20.324 8.126 12.939 1.00 98.75 188 ALA A N 1
ATOM 1453 C CA . ALA A 1 188 ? -20.281 9.055 11.813 1.00 98.75 188 ALA A CA 1
ATOM 1454 C C . ALA A 1 188 ? -19.181 8.693 10.789 1.00 98.75 188 ALA A C 1
ATOM 1456 O O . ALA A 1 188 ? -19.336 8.930 9.588 1.00 98.75 188 ALA A O 1
ATOM 1457 N N . ALA A 1 189 ? -18.052 8.132 11.235 1.00 98.75 189 ALA A N 1
ATOM 1458 C CA . ALA A 1 189 ? -16.996 7.646 10.351 1.00 98.75 189 ALA A CA 1
ATOM 1459 C C . ALA A 1 189 ? -17.438 6.427 9.536 1.00 98.75 189 ALA A C 1
ATOM 1461 O O . ALA A 1 189 ? -17.126 6.379 8.347 1.00 98.75 189 ALA A O 1
ATOM 1462 N N . GLN A 1 190 ? -18.215 5.508 10.116 1.00 98.81 190 GLN A N 1
ATOM 1463 C CA . GLN A 1 190 ? -18.766 4.361 9.389 1.00 98.81 190 GLN A CA 1
ATOM 1464 C C . GLN A 1 190 ? -19.671 4.808 8.236 1.00 98.81 190 GLN A C 1
ATOM 1466 O O . GLN A 1 190 ? -19.491 4.362 7.102 1.00 98.81 190 GLN A O 1
ATOM 1471 N N . GLU A 1 191 ? -20.581 5.754 8.477 1.00 98.75 191 GLU A N 1
ATOM 1472 C CA . GLU A 1 191 ? -21.450 6.304 7.427 1.00 98.75 191 GLU A CA 1
ATOM 1473 C C . GLU A 1 191 ? -20.641 6.939 6.285 1.00 98.75 191 GLU A C 1
ATOM 1475 O O . GLU A 1 191 ? -20.884 6.686 5.097 1.00 98.75 191 GLU A O 1
ATOM 1480 N N . ARG A 1 192 ? -19.629 7.748 6.634 1.00 98.75 192 ARG A N 1
ATOM 1481 C CA . ARG A 1 192 ? -18.727 8.366 5.651 1.00 98.75 192 ARG A CA 1
ATOM 1482 C C . ARG A 1 192 ? -17.941 7.315 4.875 1.00 98.75 192 ARG A C 1
ATOM 1484 O O . ARG A 1 192 ? -17.835 7.436 3.653 1.00 98.75 192 ARG A O 1
ATOM 1491 N N . LEU A 1 193 ? -17.422 6.295 5.554 1.00 98.75 193 LEU A N 1
ATOM 1492 C CA . LEU A 1 193 ? -16.692 5.194 4.938 1.00 98.75 193 LEU A CA 1
ATOM 1493 C C . LEU A 1 193 ? -17.580 4.455 3.930 1.00 98.75 193 LEU A C 1
ATOM 1495 O O . LEU A 1 193 ? -17.180 4.307 2.777 1.00 98.75 193 LEU A O 1
ATOM 1499 N N . MET A 1 194 ? -18.809 4.081 4.300 1.00 98.69 194 MET A N 1
ATOM 1500 C CA . MET A 1 194 ? -19.732 3.387 3.390 1.00 98.69 194 MET A CA 1
ATOM 1501 C C . MET A 1 194 ? -20.068 4.234 2.156 1.00 98.69 194 MET A C 1
ATOM 1503 O O . MET A 1 194 ? -20.027 3.749 1.020 1.00 98.69 194 MET A O 1
ATOM 1507 N N . LYS A 1 195 ? -20.295 5.541 2.338 1.00 98.62 195 LYS A N 1
ATOM 1508 C CA . LYS A 1 195 ? -20.495 6.475 1.218 1.00 98.62 195 LYS A CA 1
ATOM 1509 C C . LYS A 1 195 ? -19.268 6.563 0.302 1.00 98.62 195 LYS A C 1
ATOM 1511 O O . LYS A 1 195 ? -19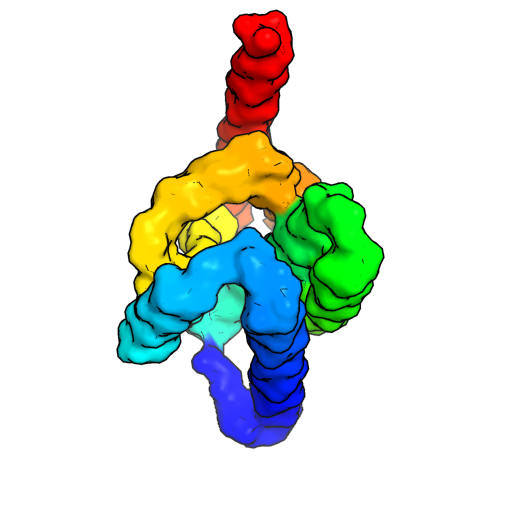.415 6.674 -0.924 1.00 98.62 195 LYS A O 1
ATOM 1516 N N . ARG A 1 196 ? -18.055 6.522 0.864 1.00 97.88 196 ARG A N 1
ATOM 1517 C CA . ARG A 1 196 ? -16.807 6.501 0.084 1.00 97.88 196 ARG A CA 1
ATOM 1518 C C . ARG A 1 196 ? -16.645 5.211 -0.687 1.00 97.88 196 ARG A C 1
ATOM 1520 O O . ARG A 1 196 ? -16.317 5.291 -1.864 1.00 97.88 196 ARG A O 1
ATOM 1527 N N . MET A 1 197 ? -16.935 4.067 -0.077 1.00 98.44 197 MET A N 1
ATOM 1528 C CA . MET A 1 197 ? -16.870 2.772 -0.751 1.00 98.44 197 MET A CA 1
ATOM 1529 C C . MET A 1 197 ? -17.802 2.736 -1.968 1.00 98.44 197 MET A C 1
ATOM 1531 O O . MET A 1 197 ? -17.346 2.431 -3.067 1.00 98.44 197 MET A O 1
ATOM 1535 N N . SER A 1 198 ? -19.049 3.196 -1.824 1.00 98.19 198 SER A N 1
ATOM 1536 C CA . SER A 1 198 ? -19.981 3.332 -2.957 1.00 98.19 198 SER A CA 1
ATOM 1537 C C . SER A 1 198 ? -19.492 4.327 -4.022 1.00 98.19 198 SER A C 1
ATOM 1539 O O . SER A 1 198 ? -19.652 4.126 -5.227 1.00 98.19 198 SER A O 1
ATOM 1541 N N . THR A 1 199 ? -18.869 5.434 -3.613 1.00 97.62 199 THR A N 1
ATOM 1542 C CA . THR A 1 199 ? -18.317 6.406 -4.570 1.00 97.62 199 THR A CA 1
ATOM 1543 C C . THR A 1 199 ? -17.115 5.846 -5.323 1.00 97.62 199 THR A C 1
ATOM 1545 O O . THR A 1 199 ? -17.043 6.013 -6.538 1.00 97.62 199 THR A O 1
ATOM 1548 N N . SER A 1 200 ? -16.219 5.154 -4.623 1.00 97.00 200 SER A N 1
ATOM 1549 C CA . SER A 1 200 ? -15.060 4.468 -5.188 1.00 97.00 200 SER A CA 1
ATOM 1550 C C . SER A 1 200 ? -15.496 3.423 -6.218 1.00 97.00 200 SER A C 1
ATOM 1552 O O . SER A 1 200 ? -14.980 3.441 -7.330 1.00 97.00 200 SER A O 1
ATOM 1554 N N . GLU A 1 201 ? -16.532 2.629 -5.922 1.00 97.44 201 GLU A N 1
ATOM 1555 C CA . GLU A 1 201 ? -17.094 1.649 -6.863 1.00 97.44 201 GLU A CA 1
ATOM 1556 C C . GLU A 1 201 ? -17.582 2.309 -8.161 1.00 97.44 201 GLU A C 1
ATOM 1558 O O . GLU A 1 201 ? -17.235 1.892 -9.267 1.00 97.44 201 GLU A O 1
ATOM 1563 N N . ARG A 1 202 ? -18.362 3.393 -8.048 1.00 97.44 202 ARG A N 1
ATOM 1564 C CA . ARG A 1 202 ? -18.867 4.122 -9.222 1.00 97.44 202 ARG A CA 1
ATOM 1565 C C . ARG A 1 202 ? -17.735 4.715 -10.059 1.00 97.44 202 ARG A C 1
ATOM 1567 O O . ARG A 1 202 ? -17.833 4.736 -11.284 1.00 97.44 202 ARG A O 1
ATOM 1574 N N . VAL A 1 203 ? -16.688 5.232 -9.415 1.00 95.12 203 VAL A N 1
ATOM 1575 C CA . VAL A 1 203 ? -15.513 5.783 -10.108 1.00 95.12 203 VAL A CA 1
ATOM 1576 C C . VAL A 1 203 ? -14.735 4.673 -10.811 1.00 95.12 203 VAL A C 1
ATOM 1578 O O . VAL A 1 203 ? -14.425 4.829 -11.990 1.00 95.12 203 VAL A O 1
ATOM 1581 N N . ALA A 1 204 ? -14.485 3.554 -10.127 1.00 93.75 204 ALA A N 1
ATOM 1582 C CA . ALA A 1 204 ? -13.844 2.367 -10.683 1.00 93.75 204 ALA A CA 1
ATOM 1583 C C . ALA A 1 204 ? -14.572 1.871 -11.940 1.00 93.75 204 ALA A C 1
ATOM 1585 O O . ALA A 1 204 ? -13.952 1.736 -12.994 1.00 93.75 204 ALA A O 1
ATOM 1586 N N . ARG A 1 205 ? -15.901 1.717 -11.866 1.00 93.69 205 ARG A N 1
ATOM 1587 C CA . ARG A 1 205 ? -16.732 1.280 -12.998 1.00 93.69 205 ARG A CA 1
ATOM 1588 C C . ARG A 1 205 ? -16.645 2.233 -14.189 1.00 93.69 205 ARG A C 1
ATOM 1590 O O . ARG A 1 205 ? -16.360 1.808 -15.299 1.00 93.69 205 ARG A O 1
ATOM 1597 N N . ARG A 1 206 ? -16.777 3.544 -13.953 1.00 92.31 206 ARG A N 1
ATOM 1598 C CA . ARG A 1 206 ? -16.637 4.560 -15.014 1.00 92.31 206 ARG A CA 1
ATOM 1599 C C . ARG A 1 206 ? -15.261 4.534 -15.681 1.00 92.31 206 ARG A C 1
ATOM 1601 O O . ARG A 1 206 ? -15.159 4.809 -16.874 1.00 92.31 206 ARG A O 1
ATOM 1608 N N . TYR A 1 207 ? -14.203 4.264 -14.917 1.00 87.62 207 TYR A N 1
ATOM 1609 C CA . TYR A 1 207 ? -12.852 4.116 -15.461 1.00 87.62 207 TYR A CA 1
ATOM 1610 C C . TYR A 1 207 ? -12.725 2.860 -16.326 1.00 87.62 207 TYR A C 1
ATOM 1612 O O . TYR A 1 207 ? -12.156 2.934 -17.415 1.00 87.62 207 TYR A O 1
ATOM 1620 N N . ALA A 1 208 ? -13.295 1.743 -15.871 1.00 85.25 208 ALA A N 1
ATOM 1621 C CA . ALA A 1 208 ? -13.341 0.494 -16.622 1.00 85.25 208 ALA A CA 1
ATOM 1622 C C . ALA A 1 208 ? -14.064 0.671 -17.967 1.00 85.25 208 ALA A C 1
ATOM 1624 O O . ALA A 1 208 ? -13.507 0.318 -19.005 1.00 85.25 208 ALA A O 1
ATOM 1625 N N . ASP A 1 209 ? -15.243 1.302 -17.954 1.00 89.50 209 ASP A N 1
ATOM 1626 C CA . ASP A 1 209 ? -16.056 1.555 -19.150 1.00 89.50 209 ASP A CA 1
ATOM 1627 C C . ASP A 1 209 ? -15.300 2.417 -20.172 1.00 89.50 209 ASP A C 1
ATOM 1629 O O . ASP A 1 209 ? -15.240 2.091 -21.357 1.00 89.50 209 ASP A O 1
ATOM 1633 N N . LYS A 1 210 ? -14.650 3.497 -19.711 1.00 86.12 210 LYS A N 1
ATOM 1634 C CA . LYS A 1 210 ? -13.828 4.358 -20.576 1.00 86.12 210 LYS A CA 1
ATOM 1635 C C . LYS A 1 210 ? -12.650 3.613 -21.194 1.00 86.12 210 LYS A C 1
ATOM 1637 O O . LYS A 1 210 ? -12.341 3.835 -22.361 1.00 86.12 210 LYS A O 1
ATOM 1642 N N . ARG A 1 211 ? -11.978 2.752 -20.422 1.00 81.81 211 ARG A N 1
ATOM 1643 C CA . ARG A 1 211 ? -10.870 1.937 -20.935 1.00 81.81 211 ARG A CA 1
ATOM 1644 C C . ARG A 1 211 ? -11.363 0.939 -21.979 1.00 81.81 211 ARG A C 1
ATOM 1646 O O . ARG A 1 211 ? -10.709 0.786 -23.003 1.00 81.81 211 ARG A O 1
ATOM 1653 N N . ALA A 1 212 ? -12.495 0.284 -21.728 1.00 82.38 212 ALA A N 1
ATOM 1654 C CA . ALA A 1 212 ? -13.090 -0.660 -22.667 1.00 82.38 212 ALA A CA 1
ATOM 1655 C C . ALA A 1 212 ? -13.455 0.019 -23.996 1.00 82.38 212 ALA A C 1
ATOM 1657 O O . ALA A 1 212 ? -13.110 -0.510 -25.046 1.00 82.38 212 ALA A O 1
ATOM 1658 N N . ALA A 1 213 ? -14.055 1.213 -23.953 1.00 86.00 213 ALA A N 1
ATOM 1659 C CA . ALA A 1 213 ? -14.353 1.995 -25.155 1.00 86.00 213 ALA A CA 1
ATOM 1660 C C . ALA A 1 213 ? -13.078 2.365 -25.937 1.00 86.00 213 ALA A C 1
ATOM 1662 O O . ALA A 1 213 ? -12.989 2.115 -27.132 1.00 86.00 213 ALA A O 1
ATOM 1663 N N . ALA A 1 214 ? -12.039 2.856 -25.253 1.00 81.62 214 ALA A N 1
ATOM 1664 C CA . ALA A 1 214 ? -10.778 3.225 -25.903 1.00 81.62 214 ALA A CA 1
ATOM 1665 C C . ALA A 1 214 ? -10.032 2.040 -26.551 1.00 81.62 214 ALA A C 1
ATOM 1667 O O . ALA A 1 214 ? -9.237 2.255 -27.459 1.00 81.62 214 ALA A O 1
ATOM 1668 N N . LEU A 1 215 ? -10.254 0.810 -26.073 1.00 76.50 215 LEU A N 1
ATOM 1669 C CA . LEU A 1 215 ? -9.705 -0.413 -26.673 1.00 76.50 215 LEU A CA 1
ATOM 1670 C C . LEU A 1 215 ? -10.534 -0.926 -27.859 1.00 76.50 215 LEU A C 1
ATOM 1672 O O . LEU A 1 215 ? -10.013 -1.697 -28.651 1.00 76.50 215 LEU A O 1
ATOM 1676 N N . GLN A 1 216 ? -11.811 -0.546 -27.963 1.00 71.69 216 GLN A N 1
ATOM 1677 C CA . GLN A 1 216 ? -12.658 -0.869 -29.118 1.00 71.69 216 GLN A CA 1
ATOM 1678 C C . GLN A 1 216 ? -12.381 0.059 -30.308 1.00 71.69 216 GLN A C 1
ATOM 1680 O O . GLN A 1 216 ? -12.565 -0.350 -31.450 1.00 71.69 216 GLN A O 1
ATOM 1685 N N . ASP A 1 217 ? -11.923 1.281 -30.029 1.00 61.38 217 ASP A N 1
ATOM 1686 C CA . ASP A 1 217 ? -11.598 2.305 -31.029 1.00 61.38 217 ASP A CA 1
ATOM 1687 C C . ASP A 1 217 ? -10.141 2.231 -31.553 1.00 61.38 217 ASP A C 1
ATOM 1689 O O . ASP A 1 217 ? -9.758 3.050 -32.392 1.00 61.38 217 ASP A O 1
ATOM 1693 N N . ALA A 1 218 ? -9.319 1.301 -31.045 1.00 56.53 218 ALA A N 1
ATOM 1694 C CA . ALA A 1 218 ? -7.888 1.147 -31.352 1.00 56.53 218 ALA A CA 1
ATOM 1695 C C . ALA A 1 218 ? -7.602 -0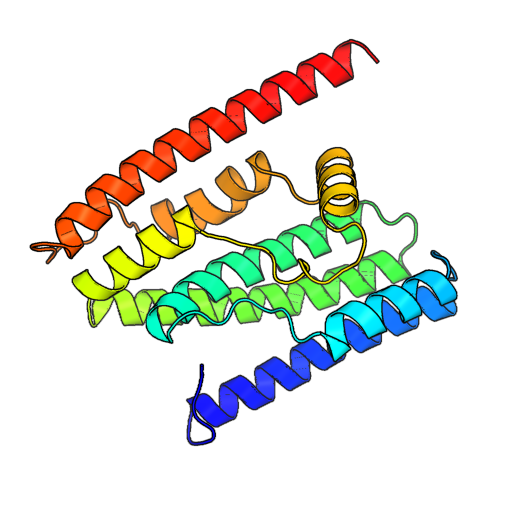.093 -32.210 1.00 56.53 218 ALA A C 1
ATOM 1697 O O . ALA A 1 218 ? -6.709 0.007 -33.083 1.00 56.53 218 ALA A O 1
#

pLDDT: mean 95.07, std 5.8, range [56.53, 98.81]

Radius of gyration: 18.61 Å; chains: 1; bounding box: 44×29×54 Å